Protein AF-A0A183BPF5-F1 (afdb_mon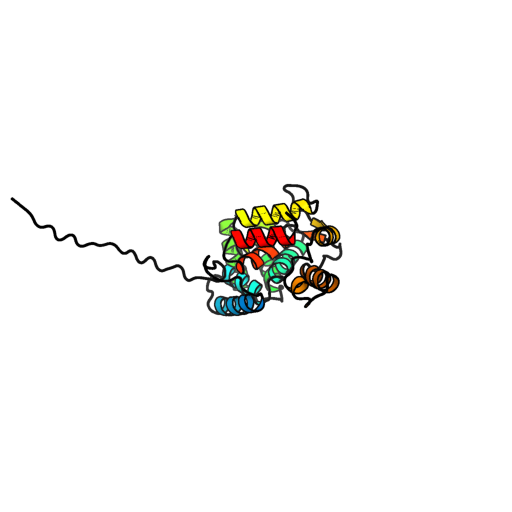omer_lite)

Foldseek 3Di:
DDDDDPPPPPDDPPPPPDPAQLLAHALPDDQDDLQRQLVSLVVVLVVDDQLLSNLQSLQSNLTLLSLLVLLCLLVVVVDQFDDQVRQLVSVCPSPSGHDDSVSSNSLCVVQCVVQNPRRTSLSSSCSSARDDDPLLLVLLVVLVVQLVFDPDDFTKHALVSVLVQFQPCPDPCVVVVVDDPVRVSVVVCVVQVADPVRIHTSSSSSRSVSSSVSSNSDPVVSNVVSCNGRVD

Structure (mmCIF, N/CA/C/O backbone):
data_AF-A0A183BPF5-F1
#
_entry.id   AF-A0A183BPF5-F1
#
loop_
_atom_site.group_PDB
_atom_site.id
_atom_site.type_symbol
_atom_site.label_atom_id
_atom_site.label_alt_id
_atom_site.label_comp_id
_atom_site.label_asym_id
_atom_site.label_entity_id
_atom_site.label_seq_id
_atom_site.pdbx_PDB_ins_code
_atom_site.Cartn_x
_atom_site.Cartn_y
_atom_site.Cartn_z
_atom_site.occupancy
_atom_site.B_iso_or_equiv
_atom_site.auth_seq_id
_atom_site.auth_comp_id
_atom_site.auth_asym_id
_atom_site.auth_atom_id
_atom_site.pdbx_PDB_model_num
ATOM 1 N N . MET A 1 1 ? -63.099 -28.014 -12.098 1.00 26.95 1 MET A N 1
ATOM 2 C CA . MET A 1 1 ? -62.170 -28.602 -13.091 1.00 26.95 1 MET A CA 1
ATOM 3 C C . MET A 1 1 ? -61.862 -27.536 -14.141 1.00 26.95 1 MET A C 1
ATOM 5 O O . MET A 1 1 ? -62.731 -26.701 -14.353 1.00 26.95 1 MET A O 1
ATOM 9 N N . PRO A 1 2 ? -60.616 -27.469 -14.636 1.00 42.12 2 PRO A N 1
ATOM 10 C CA . PRO A 1 2 ? -59.653 -26.362 -14.451 1.00 42.12 2 PRO A CA 1
ATOM 11 C C . PRO A 1 2 ? -59.567 -25.471 -15.722 1.00 42.12 2 PRO A C 1
ATOM 13 O O . PRO A 1 2 ? -60.342 -25.691 -16.639 1.00 42.12 2 PRO A O 1
ATOM 16 N N . SER A 1 3 ? -58.740 -24.439 -15.929 1.00 31.94 3 SER A N 1
ATOM 17 C CA . SER A 1 3 ? -57.420 -24.033 -15.418 1.00 31.94 3 SER A CA 1
ATOM 18 C C . SER A 1 3 ? -57.077 -22.680 -16.068 1.00 31.94 3 SER A C 1
ATOM 20 O O . SER A 1 3 ? -57.413 -22.474 -17.231 1.00 31.94 3 SER A O 1
ATOM 22 N N . GLY A 1 4 ? -56.339 -21.804 -15.383 1.00 31.81 4 GLY A N 1
ATOM 23 C CA . GLY A 1 4 ? -55.783 -20.596 -16.002 1.00 31.81 4 GLY A CA 1
ATOM 24 C C . GLY A 1 4 ? -55.019 -19.727 -15.009 1.00 31.81 4 GLY A C 1
ATOM 25 O O . GLY A 1 4 ? -55.455 -18.627 -14.694 1.00 31.81 4 GLY A O 1
ATOM 26 N N . ASN A 1 5 ? -53.911 -20.249 -14.475 1.00 33.41 5 ASN A N 1
ATOM 27 C CA . ASN A 1 5 ? -53.006 -19.524 -13.582 1.00 33.41 5 ASN A CA 1
ATOM 28 C C . ASN A 1 5 ? -52.398 -18.304 -14.291 1.00 33.41 5 ASN A C 1
ATOM 30 O O . ASN A 1 5 ? -51.574 -18.462 -15.192 1.00 33.41 5 ASN A O 1
ATOM 34 N N . ALA A 1 6 ? -52.723 -17.097 -13.826 1.00 35.41 6 ALA A N 1
ATOM 35 C CA . ALA A 1 6 ? -51.880 -15.929 -14.044 1.00 35.41 6 ALA A CA 1
ATOM 36 C C . ALA A 1 6 ? -50.733 -15.982 -13.026 1.00 35.41 6 ALA A C 1
ATOM 38 O O . ALA A 1 6 ? -50.887 -15.617 -11.861 1.00 35.41 6 ALA A O 1
ATOM 39 N N . ILE A 1 7 ? -49.586 -16.502 -13.459 1.00 36.38 7 ILE A N 1
ATOM 40 C CA . ILE A 1 7 ? -48.338 -16.415 -12.7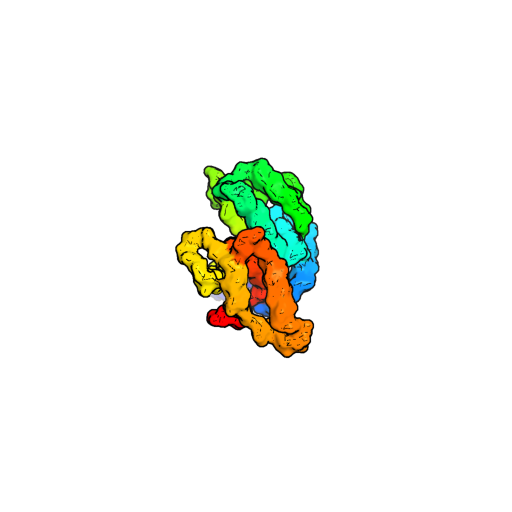04 1.00 36.38 7 ILE A CA 1
ATOM 41 C C . ILE A 1 7 ? -47.888 -14.953 -12.763 1.00 36.38 7 ILE A C 1
ATOM 43 O O . ILE A 1 7 ? -47.403 -14.478 -13.788 1.00 36.38 7 ILE A O 1
ATOM 47 N N . VAL A 1 8 ? -48.059 -14.236 -11.654 1.00 35.16 8 VAL A N 1
ATOM 48 C CA . VAL A 1 8 ? -47.319 -13.004 -11.371 1.00 35.16 8 VAL A CA 1
ATOM 49 C C . VAL A 1 8 ? -45.847 -13.385 -11.284 1.00 35.16 8 VAL A C 1
ATOM 51 O O . VAL A 1 8 ? -45.404 -13.988 -10.307 1.00 35.16 8 VAL A O 1
ATOM 54 N N . ASN A 1 9 ? -45.093 -13.080 -12.338 1.00 31.97 9 ASN A N 1
ATOM 55 C CA . ASN A 1 9 ? -43.650 -13.247 -12.342 1.00 31.97 9 ASN A CA 1
ATOM 56 C C . ASN A 1 9 ? -43.032 -12.147 -11.466 1.00 31.97 9 ASN A C 1
ATOM 58 O O . ASN A 1 9 ? -42.675 -11.069 -11.933 1.00 31.97 9 ASN A O 1
ATOM 62 N N . SER A 1 10 ? -42.972 -12.413 -10.163 1.00 45.06 10 SER A N 1
ATOM 63 C CA . SER A 1 10 ? -42.087 -11.722 -9.234 1.00 45.06 10 SER A CA 1
ATOM 64 C C . SER A 1 10 ? -40.682 -12.260 -9.465 1.00 45.06 10 SER A C 1
ATOM 66 O O . SER A 1 10 ? -40.329 -13.315 -8.943 1.00 45.06 10 SER A O 1
ATOM 68 N N . SER A 1 11 ? -39.901 -11.597 -10.317 1.00 38.25 11 SER A N 1
ATOM 69 C CA . SER A 1 11 ? -38.464 -11.854 -10.465 1.00 38.25 11 SER A CA 1
A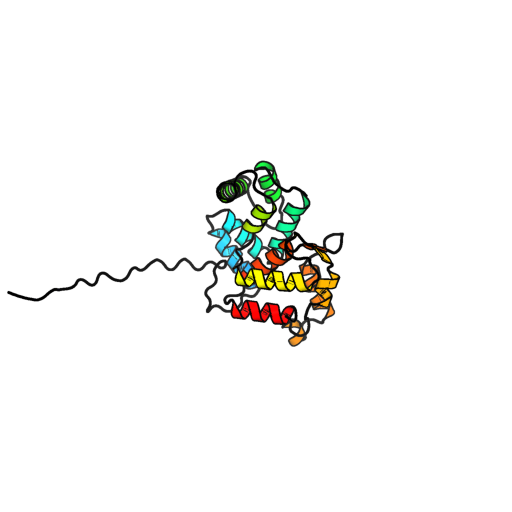TOM 70 C C . SER A 1 11 ? -37.792 -10.714 -11.216 1.00 38.25 11 SER A C 1
ATOM 72 O O . SER A 1 11 ? -37.608 -10.756 -12.427 1.00 38.25 11 SER A O 1
ATOM 74 N N . ALA A 1 12 ? -37.391 -9.699 -10.464 1.00 34.00 12 ALA A N 1
ATOM 75 C CA . ALA A 1 12 ? -36.140 -8.998 -10.706 1.00 34.00 12 ALA A CA 1
ATOM 76 C C . ALA A 1 12 ? -35.752 -8.335 -9.388 1.00 34.00 12 ALA A C 1
ATOM 78 O O . ALA A 1 12 ? -36.097 -7.186 -9.115 1.00 34.00 12 ALA A O 1
ATOM 79 N N . CYS A 1 13 ? -35.055 -9.095 -8.544 1.00 34.31 13 CYS A N 1
ATOM 80 C CA . CYS A 1 13 ? -34.184 -8.525 -7.534 1.00 34.31 13 CYS A CA 1
ATOM 81 C C . CYS A 1 13 ? -33.169 -7.630 -8.258 1.00 34.31 13 CYS A C 1
ATOM 83 O O . CYS A 1 13 ? -32.090 -8.081 -8.633 1.00 34.31 13 CYS A O 1
ATOM 85 N N . PHE A 1 14 ? -33.514 -6.361 -8.467 1.00 31.17 14 PHE A N 1
ATOM 86 C CA . PHE A 1 14 ? -32.519 -5.312 -8.605 1.00 31.17 14 PHE A CA 1
ATOM 87 C C . PHE A 1 14 ? -31.847 -5.200 -7.240 1.00 31.17 14 PHE A C 1
ATOM 89 O O . PHE A 1 14 ? -32.241 -4.402 -6.393 1.00 31.17 14 PHE A O 1
ATOM 96 N N . GLN A 1 15 ? -30.858 -6.060 -6.994 1.00 33.72 15 GLN A N 1
ATOM 97 C CA . GLN A 1 15 ? -29.846 -5.707 -6.017 1.00 33.72 15 GLN A CA 1
ATOM 98 C C . GLN A 1 15 ? -29.184 -4.432 -6.548 1.00 33.72 15 GLN A C 1
ATOM 100 O O . GLN A 1 15 ? -28.806 -4.405 -7.726 1.00 33.72 15 GLN A O 1
ATOM 105 N N . PRO A 1 16 ? -29.100 -3.355 -5.750 1.00 34.25 16 PRO A N 1
ATOM 106 C CA . PRO A 1 16 ? -28.390 -2.166 -6.176 1.00 34.25 16 PRO A CA 1
ATOM 107 C C . PRO A 1 16 ? -26.970 -2.598 -6.530 1.00 34.25 16 PRO A C 1
ATOM 109 O O . PRO A 1 16 ? -26.288 -3.230 -5.724 1.00 34.25 16 PRO A O 1
ATOM 112 N N . VAL A 1 17 ? -26.562 -2.314 -7.769 1.00 39.69 17 VAL A N 1
ATOM 113 C CA . VAL A 1 17 ? -25.172 -2.456 -8.202 1.00 39.69 17 VAL A CA 1
ATOM 114 C C . VAL A 1 17 ? -24.347 -1.744 -7.140 1.00 39.69 17 VAL A C 1
ATOM 116 O O . VAL A 1 17 ? -24.541 -0.542 -6.945 1.00 39.69 17 VAL A O 1
ATOM 119 N N . ALA A 1 18 ? -23.511 -2.486 -6.407 1.00 44.03 18 ALA A N 1
ATOM 120 C CA . ALA A 1 18 ? -22.596 -1.894 -5.443 1.00 44.03 18 ALA A CA 1
ATOM 121 C C . ALA A 1 18 ? -21.917 -0.714 -6.142 1.00 44.03 18 ALA A C 1
ATOM 123 O O . ALA A 1 18 ? -21.384 -0.889 -7.243 1.00 44.03 18 ALA A O 1
ATOM 124 N N . GLN A 1 19 ? -22.043 0.490 -5.577 1.00 46.97 19 GLN A N 1
ATOM 125 C CA . GLN A 1 19 ? -21.431 1.677 -6.162 1.00 46.97 19 GLN A CA 1
ATOM 126 C C . GLN A 1 19 ? -19.966 1.347 -6.449 1.00 46.97 19 GLN A C 1
ATOM 128 O O . GLN A 1 19 ? -19.225 0.931 -5.560 1.00 46.97 19 GLN A O 1
ATOM 133 N N . LEU A 1 20 ? -19.585 1.443 -7.722 1.00 56.69 20 LEU A N 1
ATOM 134 C CA . LEU A 1 20 ? -18.229 1.158 -8.170 1.00 56.69 20 LEU A CA 1
ATOM 135 C C . LEU A 1 20 ? -17.293 2.179 -7.512 1.00 56.69 20 LEU A C 1
ATOM 137 O O . LEU A 1 20 ? -17.221 3.317 -7.966 1.00 56.69 20 LEU A O 1
ATOM 141 N N . SER A 1 21 ? -16.607 1.776 -6.443 1.00 74.69 21 SER A N 1
ATOM 142 C CA . SER A 1 21 ? -15.496 2.535 -5.861 1.00 74.69 21 SER A CA 1
ATOM 143 C C . SER A 1 21 ? -14.224 2.274 -6.661 1.00 74.69 21 SER A C 1
ATOM 145 O O . SER A 1 21 ? -14.030 1.170 -7.181 1.00 74.69 21 SER A O 1
ATOM 147 N N . ILE A 1 22 ? -13.301 3.239 -6.711 1.00 78.25 22 ILE A N 1
ATOM 148 C CA . ILE A 1 22 ? -11.964 2.976 -7.251 1.00 78.25 22 ILE A CA 1
ATOM 149 C C . ILE A 1 22 ? -11.249 1.841 -6.519 1.00 78.25 22 ILE A C 1
ATOM 151 O O . ILE A 1 22 ? -10.442 1.170 -7.144 1.00 78.25 22 ILE A O 1
ATOM 155 N N . LEU A 1 23 ? -11.558 1.574 -5.246 1.00 72.69 23 LEU A N 1
ATOM 156 C CA . LEU A 1 23 ? -10.981 0.446 -4.508 1.00 72.69 23 LEU A CA 1
ATOM 157 C C . LEU A 1 23 ? -11.433 -0.914 -5.073 1.00 72.69 23 LEU A C 1
ATOM 159 O O . LEU A 1 23 ? -10.760 -1.915 -4.841 1.00 72.69 23 LEU A O 1
ATOM 163 N N . ASN A 1 24 ? -12.515 -0.938 -5.862 1.00 72.12 24 ASN A N 1
ATOM 164 C CA . ASN A 1 24 ? -13.093 -2.111 -6.520 1.00 72.12 24 ASN A CA 1
ATOM 165 C C . ASN A 1 24 ? -13.435 -1.802 -7.993 1.00 72.12 24 ASN A C 1
ATOM 167 O O . ASN A 1 24 ? -14.603 -1.774 -8.391 1.00 72.12 24 ASN A O 1
ATOM 171 N N . ILE A 1 25 ? -12.409 -1.557 -8.819 1.00 67.06 25 ILE A N 1
ATOM 172 C CA . ILE A 1 25 ? -12.596 -1.210 -10.238 1.00 67.06 25 ILE A CA 1
ATOM 173 C C . ILE A 1 25 ? -13.271 -2.346 -11.026 1.00 67.06 25 ILE A C 1
ATOM 175 O O . ILE A 1 25 ? -12.931 -3.521 -10.889 1.00 67.06 25 ILE A O 1
ATOM 179 N N . CYS A 1 26 ? -14.189 -1.968 -11.923 1.00 58.16 26 CYS A N 1
ATOM 180 C CA . CYS A 1 26 ? -14.807 -2.870 -12.893 1.00 58.16 26 CYS A CA 1
ATOM 181 C C . CYS A 1 26 ? -13.758 -3.535 -13.820 1.00 58.16 26 CYS A C 1
ATOM 183 O O . CYS A 1 26 ? -12.925 -2.823 -14.390 1.00 58.16 26 CYS A O 1
ATOM 185 N N . PRO A 1 27 ? -13.833 -4.856 -14.081 1.00 66.75 27 PRO A N 1
ATOM 186 C CA . PRO A 1 27 ? -12.887 -5.561 -14.953 1.00 66.75 27 PRO A CA 1
ATOM 187 C C . PRO A 1 27 ? -12.773 -5.011 -16.384 1.00 66.75 27 PRO A C 1
ATOM 189 O O . PRO A 1 27 ? -11.755 -5.221 -17.033 1.00 66.75 27 PRO A O 1
ATOM 192 N N . SER A 1 28 ? -13.794 -4.312 -16.890 1.00 66.25 28 SER A N 1
ATOM 193 C CA . SER A 1 28 ? -13.797 -3.736 -18.242 1.00 66.25 28 SER A CA 1
ATOM 194 C C . SER A 1 28 ? -13.209 -2.322 -18.328 1.00 66.25 28 SER A C 1
ATOM 196 O O . SER A 1 28 ? -13.178 -1.744 -19.414 1.00 66.25 28 SER A O 1
ATOM 198 N N . ALA A 1 29 ? -12.800 -1.719 -17.209 1.00 70.38 29 ALA A N 1
ATOM 199 C CA . ALA A 1 29 ? -12.197 -0.390 -17.219 1.00 70.38 29 ALA A CA 1
ATOM 200 C C . ALA A 1 29 ? -10.790 -0.422 -17.854 1.00 70.38 29 ALA A C 1
ATOM 202 O O . ALA A 1 29 ? -10.146 -1.470 -17.869 1.00 70.38 29 ALA A O 1
ATOM 203 N N . PRO A 1 30 ? -10.275 0.708 -18.369 1.00 77.38 30 PRO A N 1
ATOM 204 C CA . PRO A 1 30 ? -8.859 0.830 -18.701 1.00 77.38 30 PRO A CA 1
ATOM 205 C C . PRO A 1 30 ? -7.999 0.938 -17.431 1.00 77.38 30 PRO A C 1
ATOM 207 O O . PRO A 1 30 ? -8.482 1.349 -16.372 1.00 77.38 30 PRO A O 1
ATOM 210 N N . VAL A 1 31 ? -6.705 0.621 -17.552 1.00 82.69 31 VAL A N 1
ATOM 211 C CA . VAL A 1 31 ? -5.713 0.915 -16.503 1.00 82.69 31 VAL A CA 1
ATOM 212 C C . VAL A 1 31 ? -5.689 2.424 -16.251 1.00 82.69 31 VAL A C 1
ATOM 214 O O . VAL A 1 31 ? -5.618 3.216 -17.193 1.00 82.69 31 VAL A O 1
ATOM 217 N N . LEU A 1 32 ? -5.761 2.832 -14.985 1.00 85.38 32 LEU A N 1
ATOM 218 C CA . LEU A 1 32 ? -5.725 4.246 -14.618 1.00 85.38 32 LEU A CA 1
ATOM 219 C C . LEU A 1 32 ? -4.280 4.754 -14.573 1.00 85.38 32 LEU A C 1
ATOM 221 O O . LEU A 1 32 ? -3.406 4.109 -13.996 1.00 85.38 32 LEU A O 1
ATOM 225 N N . SER A 1 33 ? -4.038 5.946 -15.125 1.00 87.00 33 SER A N 1
ATOM 226 C CA . SER A 1 33 ? -2.803 6.679 -14.833 1.00 87.00 33 SER A CA 1
ATOM 227 C C . SER A 1 33 ? -2.769 7.099 -13.359 1.00 87.00 33 SER A C 1
ATOM 229 O O . SER A 1 33 ? -3.822 7.252 -12.735 1.00 87.00 33 SER A O 1
ATOM 231 N N . ASP A 1 34 ? -1.572 7.329 -12.808 1.00 86.00 34 ASP A N 1
ATOM 232 C CA . ASP A 1 34 ? -1.416 7.822 -11.429 1.00 86.00 34 ASP A CA 1
ATOM 233 C C . ASP A 1 34 ? -2.203 9.123 -11.201 1.00 86.00 34 ASP A C 1
ATOM 235 O O . ASP A 1 34 ? -2.969 9.236 -10.249 1.00 86.00 34 ASP A O 1
ATOM 239 N N . GLU A 1 35 ? -2.111 10.073 -12.135 1.00 88.81 35 GLU A N 1
ATOM 240 C CA . GLU A 1 35 ? -2.846 11.340 -12.069 1.00 88.81 35 GLU A CA 1
ATOM 241 C C . GLU A 1 35 ? -4.367 11.129 -12.007 1.00 88.81 35 GLU A C 1
ATOM 243 O O . GLU A 1 35 ? -5.063 11.762 -11.206 1.00 88.81 35 GLU A O 1
ATOM 248 N N . LEU A 1 36 ? -4.901 10.224 -12.834 1.00 90.62 36 LEU A N 1
ATOM 249 C CA . LEU A 1 36 ? -6.333 9.946 -12.861 1.00 90.62 36 LEU A CA 1
ATOM 250 C C . LEU A 1 36 ? -6.787 9.198 -11.604 1.00 90.62 36 LEU A C 1
ATOM 252 O O . LEU A 1 36 ? -7.854 9.512 -11.072 1.00 90.62 36 LEU A O 1
ATOM 256 N N . LEU A 1 37 ? -5.988 8.244 -11.118 1.00 91.75 37 LEU A N 1
ATOM 257 C CA . LEU A 1 37 ? -6.240 7.539 -9.864 1.00 91.75 37 LEU A CA 1
ATOM 258 C C . LEU A 1 37 ? -6.320 8.532 -8.703 1.00 91.75 37 LEU A C 1
ATOM 260 O O . LEU A 1 37 ? -7.313 8.536 -7.981 1.00 91.75 37 LEU A O 1
ATOM 264 N N . ARG A 1 38 ? -5.329 9.419 -8.577 1.00 94.38 38 ARG A N 1
ATOM 265 C CA . ARG A 1 38 ? -5.264 10.431 -7.516 1.00 94.38 38 ARG A CA 1
ATOM 266 C C . ARG A 1 38 ? -6.481 11.349 -7.525 1.00 94.38 38 ARG A C 1
ATOM 268 O O . ARG A 1 38 ? -7.104 11.564 -6.488 1.00 94.38 38 ARG A O 1
ATOM 275 N N . ARG A 1 39 ? -6.873 11.844 -8.706 1.00 94.62 39 ARG A N 1
ATOM 276 C CA . ARG A 1 39 ? -8.067 12.694 -8.865 1.00 94.62 39 ARG A CA 1
ATOM 277 C C . ARG A 1 39 ? -9.357 11.980 -8.474 1.00 94.62 39 ARG A C 1
ATOM 279 O O . ARG A 1 39 ? -10.211 12.588 -7.836 1.00 94.62 39 ARG A O 1
ATOM 286 N N . LYS A 1 40 ? -9.528 10.717 -8.875 1.00 94.19 40 LYS A N 1
ATOM 287 C CA . LYS A 1 40 ? -10.715 9.933 -8.503 1.00 94.19 40 LYS A CA 1
ATOM 288 C C . LYS A 1 40 ? -10.736 9.630 -7.005 1.00 94.19 40 LYS A C 1
ATOM 290 O O . LYS A 1 40 ? -11.776 9.804 -6.383 1.00 94.19 40 LYS A O 1
ATOM 295 N N . ALA A 1 41 ? -9.588 9.272 -6.433 1.00 95.50 41 ALA A N 1
ATOM 296 C CA . ALA A 1 41 ? -9.447 8.987 -5.011 1.00 95.50 41 ALA A CA 1
ATOM 297 C C . ALA A 1 41 ? -9.802 10.196 -4.145 1.00 95.50 41 ALA A C 1
ATOM 299 O O . ALA A 1 41 ? -10.545 10.049 -3.183 1.00 95.50 41 ALA A O 1
ATOM 300 N N . ALA A 1 42 ? -9.351 11.396 -4.529 1.00 95.25 42 ALA A N 1
ATOM 301 C CA . ALA A 1 42 ? -9.709 12.634 -3.840 1.00 95.25 42 ALA A CA 1
ATOM 302 C C . ALA A 1 42 ? -11.230 12.870 -3.837 1.00 95.25 42 ALA A C 1
ATOM 304 O O . ALA A 1 42 ? -11.811 13.127 -2.788 1.00 95.25 42 ALA A O 1
ATOM 305 N N . LYS A 1 43 ? -11.888 12.699 -4.992 1.00 95.19 43 LYS A N 1
ATOM 306 C CA . LYS A 1 43 ? -13.346 12.867 -5.116 1.00 95.19 43 LYS A CA 1
ATOM 307 C C . LYS A 1 43 ? -14.148 11.837 -4.320 1.00 95.19 43 LYS A C 1
ATOM 309 O O . LYS A 1 43 ? -15.216 12.165 -3.814 1.00 95.19 43 LYS A O 1
ATOM 314 N N . GLU A 1 44 ? -13.682 10.591 -4.252 1.00 94.81 44 GLU A N 1
ATOM 315 C CA . GLU A 1 44 ? -14.327 9.562 -3.426 1.00 94.81 44 GLU A CA 1
ATOM 316 C C . GLU A 1 44 ? -14.077 9.808 -1.934 1.00 94.81 44 GLU A C 1
ATOM 318 O O . GLU A 1 44 ? -14.994 9.639 -1.137 1.00 94.81 44 GLU A O 1
ATOM 323 N N . ALA A 1 45 ? -12.888 10.289 -1.553 1.00 94.06 45 ALA A N 1
ATOM 324 C CA . ALA A 1 45 ? -12.557 10.607 -0.164 1.00 94.06 45 ALA A CA 1
ATOM 325 C C . ALA A 1 45 ? -13.452 11.710 0.427 1.00 94.06 45 ALA A C 1
ATOM 327 O O . ALA A 1 45 ? -13.740 11.672 1.618 1.00 94.06 45 ALA A O 1
ATOM 328 N N . GLU A 1 46 ? -13.910 12.669 -0.385 1.00 92.38 46 GLU A N 1
ATOM 329 C CA . GLU A 1 46 ? -14.837 13.736 0.038 1.00 92.38 46 GLU A CA 1
ATOM 330 C C . GLU A 1 46 ? -16.221 13.214 0.449 1.00 92.38 46 GLU A C 1
ATOM 332 O O . GLU A 1 46 ? -16.914 13.855 1.234 1.00 92.38 46 GLU A O 1
ATOM 337 N N . LYS A 1 47 ? -16.638 12.071 -0.104 1.00 93.12 47 LYS A N 1
ATOM 338 C CA . LYS A 1 47 ? -17.963 11.468 0.118 1.00 93.12 47 LYS A CA 1
ATOM 339 C C . LYS A 1 47 ? -17.901 10.211 0.975 1.00 93.12 47 LYS A C 1
ATOM 341 O O . LYS A 1 47 ? -18.908 9.533 1.145 1.00 93.12 47 LYS A O 1
ATOM 346 N N . CYS A 1 48 ? -16.708 9.864 1.427 1.00 92.88 48 CYS A N 1
ATOM 347 C CA . CYS A 1 48 ? -16.467 8.655 2.172 1.00 92.88 48 CYS A CA 1
ATOM 348 C C . CYS A 1 48 ? -16.963 8.822 3.614 1.00 92.88 48 CYS A C 1
ATOM 350 O O . CYS A 1 48 ? -16.676 9.823 4.269 1.00 92.88 48 CYS A O 1
ATOM 352 N N . GLU A 1 49 ? -17.708 7.828 4.093 1.00 93.12 49 GLU A N 1
ATOM 353 C CA . GLU A 1 49 ? -18.234 7.792 5.461 1.00 93.12 49 GLU A CA 1
ATOM 354 C C . GLU A 1 49 ? -17.418 6.862 6.364 1.00 93.12 49 GLU A C 1
ATOM 356 O O . GLU A 1 49 ? -17.313 7.110 7.562 1.00 93.12 49 GLU A O 1
ATOM 361 N N . ASP A 1 50 ? -16.833 5.795 5.808 1.00 94.94 50 ASP A N 1
ATOM 362 C CA . ASP A 1 50 ? -16.037 4.830 6.562 1.00 94.94 50 ASP A CA 1
ATOM 363 C C . ASP A 1 50 ? -14.611 5.363 6.813 1.00 94.94 50 ASP A C 1
ATOM 365 O O . ASP A 1 50 ? -13.828 5.460 5.867 1.00 94.94 50 ASP A O 1
ATOM 369 N N . PRO A 1 51 ? -14.210 5.645 8.071 1.00 95.19 51 PRO A N 1
ATOM 370 C CA . PRO A 1 51 ? -12.891 6.200 8.394 1.00 95.19 51 PRO A CA 1
ATOM 371 C C . PRO A 1 51 ? -11.702 5.454 7.774 1.00 95.19 51 PRO A C 1
ATOM 373 O O . PRO A 1 51 ? -10.727 6.067 7.338 1.00 95.19 51 PRO A O 1
ATOM 376 N N . LEU A 1 52 ? -11.775 4.121 7.716 1.00 95.00 52 LEU A N 1
ATOM 377 C CA . LEU A 1 52 ? -10.691 3.293 7.204 1.00 95.00 52 LEU A CA 1
ATOM 378 C C . LEU A 1 52 ? -10.595 3.408 5.677 1.00 95.00 52 LEU A C 1
ATOM 380 O O . LEU A 1 52 ? -9.500 3.567 5.132 1.00 95.00 52 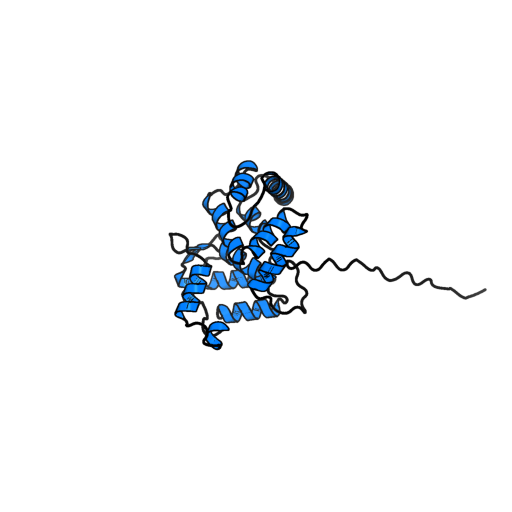LEU A O 1
ATOM 384 N N . GLU A 1 53 ? -11.726 3.374 4.973 1.00 95.12 53 GLU A N 1
ATOM 385 C CA . GLU A 1 53 ? -11.776 3.643 3.534 1.00 95.12 53 GLU A CA 1
ATOM 386 C C . GLU A 1 53 ? -11.337 5.069 3.205 1.00 95.12 53 GLU A C 1
ATOM 388 O O . GLU A 1 53 ? -10.599 5.269 2.238 1.00 95.12 53 GLU A O 1
ATOM 393 N N . CYS A 1 54 ? -11.688 6.050 4.035 1.00 95.00 54 CYS A N 1
ATOM 394 C CA . CYS A 1 54 ? -11.330 7.443 3.799 1.00 95.00 54 CYS A CA 1
ATOM 395 C C . CYS A 1 54 ? -9.816 7.632 3.880 1.00 95.00 54 CYS A C 1
ATOM 397 O O . CYS A 1 54 ? -9.228 8.263 3.001 1.00 95.00 54 CYS A O 1
ATOM 399 N N . VAL A 1 55 ? -9.158 7.019 4.869 1.00 95.31 55 VAL A N 1
ATOM 400 C CA . VAL A 1 55 ? -7.691 7.001 4.967 1.00 95.31 55 VAL A CA 1
ATOM 401 C C . VAL A 1 55 ? -7.057 6.320 3.753 1.00 95.31 55 VAL A C 1
ATOM 403 O O . VAL A 1 55 ? -6.123 6.872 3.167 1.00 95.31 55 VAL A O 1
ATOM 406 N N . ARG A 1 56 ? -7.585 5.172 3.304 1.00 95.81 56 ARG A N 1
ATOM 407 C CA . ARG A 1 56 ? -7.095 4.487 2.089 1.00 95.81 56 ARG A CA 1
ATOM 408 C C . ARG A 1 56 ? -7.205 5.385 0.852 1.00 95.81 56 ARG A C 1
ATOM 410 O O . ARG A 1 56 ? -6.245 5.497 0.089 1.00 95.81 56 ARG A O 1
ATOM 417 N N . LEU A 1 57 ? -8.342 6.054 0.665 1.00 96.25 57 LEU A N 1
ATOM 418 C CA . LEU A 1 57 ? -8.586 6.964 -0.457 1.00 96.25 57 LEU A CA 1
ATOM 419 C C . LEU A 1 57 ? -7.693 8.208 -0.389 1.00 96.25 57 LEU A C 1
ATOM 421 O O . LEU A 1 57 ? -7.093 8.577 -1.398 1.00 96.25 57 LEU A O 1
ATOM 425 N N . ARG A 1 58 ? -7.524 8.824 0.788 1.00 96.19 58 ARG A N 1
ATOM 426 C CA . ARG A 1 58 ? -6.605 9.961 0.965 1.00 96.19 58 ARG A CA 1
ATOM 427 C C . ARG A 1 58 ? -5.157 9.556 0.679 1.00 96.19 58 ARG A C 1
ATOM 429 O O . ARG A 1 58 ? -4.451 10.299 -0.001 1.00 96.19 58 ARG A O 1
ATOM 436 N N . CYS A 1 59 ? -4.727 8.362 1.097 1.00 95.44 59 CYS A N 1
ATOM 437 C CA . CYS A 1 59 ? -3.409 7.823 0.748 1.00 95.44 59 CYS A CA 1
ATOM 438 C C . CYS A 1 59 ? -3.232 7.702 -0.773 1.00 95.44 59 CYS A C 1
ATOM 440 O O . CYS A 1 59 ? -2.218 8.142 -1.315 1.00 95.44 59 CYS A O 1
ATOM 442 N N . LEU A 1 60 ? -4.228 7.155 -1.478 1.00 95.06 60 LEU A N 1
ATOM 443 C CA . LEU A 1 60 ? -4.209 7.060 -2.941 1.00 95.06 60 LEU A CA 1
ATOM 444 C C . LEU A 1 60 ? -4.214 8.438 -3.616 1.00 95.06 60 LEU A C 1
ATOM 446 O O . LEU A 1 60 ? -3.521 8.612 -4.612 1.00 95.06 60 LEU A O 1
ATOM 450 N N . ALA A 1 61 ? -4.943 9.416 -3.073 1.00 95.38 61 ALA A N 1
ATOM 451 C CA . ALA A 1 61 ? -4.980 10.792 -3.573 1.00 95.38 61 ALA A CA 1
ATOM 452 C C . ALA A 1 61 ? -3.621 11.504 -3.435 1.00 95.38 61 ALA A C 1
ATOM 454 O O . ALA A 1 61 ? -3.177 12.205 -4.353 1.00 95.38 61 ALA A O 1
ATOM 455 N N . ALA A 1 62 ? -2.927 11.278 -2.317 1.00 94.06 62 ALA A N 1
ATOM 456 C CA . ALA A 1 62 ? -1.571 11.768 -2.089 1.00 94.06 62 ALA A CA 1
ATOM 457 C C . ALA A 1 62 ? -0.544 11.092 -3.023 1.00 94.06 62 ALA A C 1
ATOM 459 O O . ALA A 1 62 ? 0.408 11.741 -3.457 1.00 94.06 62 ALA A O 1
ATOM 460 N N . GLY A 1 63 ? -0.782 9.832 -3.410 1.00 91.25 63 GLY A N 1
ATOM 461 C CA . GLY A 1 63 ? -0.036 9.095 -4.439 1.00 91.25 63 GLY A CA 1
ATOM 462 C C . GLY A 1 63 ? 0.239 7.640 -4.050 1.00 91.25 63 GLY A C 1
ATOM 463 O O . GLY A 1 63 ? 0.232 7.297 -2.869 1.00 91.25 63 GLY A O 1
ATOM 464 N N . MET A 1 64 ? 0.542 6.767 -5.022 1.00 87.19 64 MET A N 1
ATOM 465 C CA . MET A 1 64 ? 0.736 5.322 -4.763 1.00 87.19 64 MET A CA 1
ATOM 466 C C . MET A 1 64 ? 1.853 5.013 -3.751 1.00 87.19 64 MET A C 1
ATOM 468 O O . MET A 1 64 ? 1.793 4.017 -3.032 1.00 87.19 64 MET A O 1
ATOM 472 N N . ALA A 1 65 ? 2.862 5.881 -3.662 1.00 88.00 65 ALA A N 1
ATOM 473 C CA . ALA A 1 65 ? 3.955 5.756 -2.703 1.00 88.00 65 ALA A CA 1
ATOM 474 C C . ALA A 1 65 ? 3.543 6.084 -1.255 1.00 88.00 65 ALA A C 1
ATOM 476 O O . ALA A 1 65 ? 4.294 5.792 -0.332 1.00 88.00 65 ALA A O 1
ATOM 477 N N . THR A 1 66 ? 2.380 6.692 -1.021 1.00 91.81 66 THR A N 1
ATOM 478 C CA . THR A 1 66 ? 1.953 7.116 0.321 1.00 91.81 66 THR A CA 1
ATOM 479 C C . THR A 1 66 ? 1.705 5.924 1.240 1.00 91.81 66 THR A C 1
ATOM 481 O O . THR A 1 66 ? 2.109 5.956 2.399 1.00 91.81 66 THR A O 1
ATOM 484 N N . GLY A 1 67 ? 1.133 4.831 0.717 1.00 90.69 67 GLY A N 1
ATOM 485 C CA . GLY A 1 67 ? 0.860 3.623 1.503 1.00 90.69 67 GLY A CA 1
ATOM 486 C C . GLY A 1 67 ? 2.121 3.027 2.137 1.00 90.69 67 GLY A C 1
ATOM 487 O O . GLY A 1 67 ? 2.146 2.760 3.335 1.00 90.69 67 GLY A O 1
ATOM 488 N N . LYS A 1 68 ? 3.222 2.921 1.379 1.00 89.06 68 LYS A N 1
ATOM 489 C CA . LYS A 1 68 ? 4.504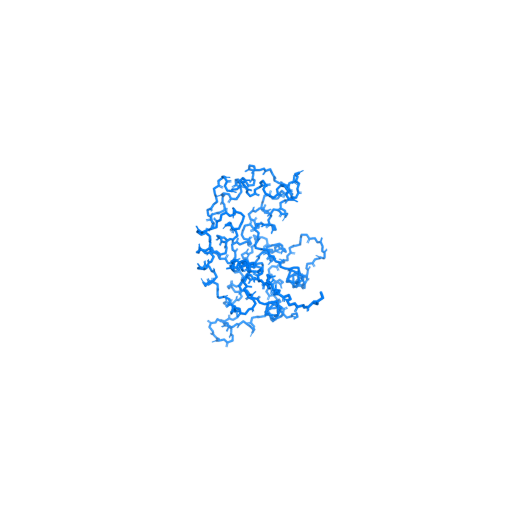 2.459 1.942 1.00 89.06 68 LYS A CA 1
ATOM 490 C C . LYS A 1 68 ? 5.091 3.428 2.981 1.00 89.06 68 LYS A C 1
ATOM 492 O O . LYS A 1 68 ? 5.737 2.980 3.918 1.00 89.06 68 LYS A O 1
ATOM 497 N N . LYS A 1 69 ? 4.863 4.744 2.854 1.00 91.12 69 LYS A N 1
ATOM 498 C CA . LYS A 1 69 ? 5.330 5.733 3.843 1.00 91.12 69 LYS A CA 1
ATOM 499 C C . LYS A 1 69 ? 4.574 5.568 5.158 1.00 91.12 69 LYS A C 1
ATOM 501 O O . LYS A 1 69 ? 5.181 5.667 6.218 1.00 91.12 69 LYS A O 1
ATOM 506 N N . LEU A 1 70 ? 3.280 5.254 5.079 1.00 92.81 70 LEU A N 1
ATOM 507 C CA . LEU A 1 70 ? 2.466 4.929 6.245 1.00 92.81 70 LEU A CA 1
ATOM 508 C C . LEU A 1 70 ? 2.959 3.644 6.921 1.00 92.81 70 LEU A C 1
ATOM 510 O O . LEU A 1 70 ? 3.168 3.632 8.129 1.00 92.81 70 LEU A O 1
ATOM 514 N N . VAL A 1 71 ? 3.228 2.590 6.142 1.00 91.88 71 VAL A N 1
ATOM 515 C CA . VAL A 1 71 ? 3.846 1.348 6.646 1.00 91.88 71 VAL A CA 1
ATOM 516 C C . VAL A 1 71 ? 5.139 1.660 7.395 1.00 91.88 71 VAL A C 1
ATOM 518 O O . VAL A 1 71 ? 5.305 1.241 8.538 1.00 91.88 71 VAL A O 1
ATOM 521 N N . ARG A 1 72 ? 6.032 2.443 6.782 1.00 89.44 72 ARG A N 1
ATOM 522 C CA . ARG A 1 72 ? 7.308 2.822 7.389 1.00 89.44 72 ARG A CA 1
ATOM 523 C C . ARG A 1 72 ? 7.135 3.576 8.698 1.00 89.44 72 ARG A C 1
ATOM 525 O O . ARG A 1 72 ? 7.842 3.279 9.654 1.00 89.44 72 ARG A O 1
ATOM 532 N N . LEU A 1 73 ? 6.194 4.518 8.759 1.00 92.50 73 LEU A N 1
ATOM 533 C CA . LEU A 1 73 ? 5.908 5.270 9.977 1.00 92.50 73 LEU A CA 1
ATOM 534 C C . LEU A 1 73 ? 5.569 4.328 11.140 1.00 92.50 73 LEU A C 1
ATOM 536 O O . LEU A 1 73 ? 6.194 4.412 12.194 1.00 92.50 73 LEU A O 1
ATOM 540 N N . PHE A 1 74 ? 4.656 3.380 10.932 1.00 92.94 74 PHE A N 1
ATOM 541 C CA . PHE A 1 74 ? 4.285 2.414 11.967 1.00 92.94 74 PHE A CA 1
ATOM 542 C C . PHE A 1 74 ? 5.442 1.480 12.343 1.00 92.94 74 PHE A C 1
ATOM 544 O O . PHE A 1 74 ? 5.700 1.264 13.526 1.00 92.94 74 PHE A O 1
ATOM 551 N N . TYR A 1 75 ? 6.195 0.976 11.362 1.00 89.31 75 TYR A N 1
ATOM 552 C CA . TYR A 1 75 ? 7.340 0.094 11.614 1.00 89.31 75 TYR A CA 1
ATOM 553 C C . TYR A 1 75 ? 8.524 0.811 12.284 1.00 89.31 75 TYR A C 1
ATOM 555 O O . TYR A 1 75 ? 9.274 0.179 13.028 1.00 89.31 75 TYR A O 1
ATOM 563 N N . SER A 1 76 ? 8.662 2.129 12.104 1.00 88.62 76 SER A N 1
ATOM 564 C CA . SER A 1 76 ? 9.705 2.935 12.757 1.00 88.62 76 SER A CA 1
ATOM 565 C C . SER A 1 76 ? 9.587 2.951 14.284 1.00 88.62 76 SER A C 1
ATOM 567 O O . SER A 1 76 ? 10.583 3.154 14.977 1.00 88.62 76 SER A O 1
ATOM 569 N N . THR A 1 77 ? 8.396 2.658 14.817 1.00 89.56 77 THR A N 1
ATOM 570 C CA . THR A 1 77 ? 8.160 2.554 16.264 1.00 89.56 77 THR A CA 1
ATOM 571 C C . THR A 1 77 ? 8.808 1.319 16.885 1.00 89.56 77 THR A C 1
ATOM 573 O O . THR A 1 77 ? 9.003 1.284 18.099 1.00 89.56 77 THR A O 1
ATOM 576 N N . LYS A 1 78 ? 9.165 0.318 16.062 1.00 88.56 78 LYS A N 1
ATOM 577 C CA . LYS A 1 78 ? 9.755 -0.968 16.472 1.00 88.56 78 LYS A CA 1
ATOM 578 C C . LYS A 1 78 ? 8.918 -1.726 17.512 1.00 88.56 78 LYS A C 1
ATOM 580 O O . LYS A 1 78 ? 9.457 -2.528 18.270 1.00 88.56 78 LYS A O 1
ATOM 585 N N . LYS A 1 79 ? 7.606 -1.476 17.546 1.00 89.94 79 LYS A N 1
ATOM 586 C CA . LYS A 1 79 ? 6.659 -2.168 18.421 1.00 89.94 79 LYS A CA 1
ATOM 587 C C . LYS A 1 79 ? 5.974 -3.312 17.688 1.00 89.94 79 LYS A C 1
ATOM 589 O O . LYS A 1 79 ? 5.629 -3.193 16.515 1.00 89.94 79 LYS A O 1
ATOM 594 N N . GLU A 1 80 ? 5.740 -4.407 18.402 1.00 90.94 80 GLU A N 1
ATOM 595 C CA . GLU A 1 80 ? 4.930 -5.521 17.896 1.00 90.94 80 GLU A CA 1
ATOM 596 C C . GLU A 1 80 ? 3.433 -5.219 18.010 1.00 90.94 80 GLU A C 1
ATOM 598 O O . GLU A 1 80 ? 2.650 -5.584 17.135 1.00 90.94 80 GLU A O 1
ATOM 603 N N . THR A 1 81 ? 3.041 -4.507 19.066 1.00 92.12 81 THR A N 1
ATOM 604 C CA . THR A 1 81 ? 1.663 -4.119 19.378 1.00 92.12 81 THR A CA 1
ATOM 605 C C . THR A 1 81 ? 1.592 -2.642 19.735 1.00 92.12 81 THR A C 1
ATOM 607 O O . THR A 1 81 ? 2.551 -2.100 20.283 1.00 92.12 81 THR A O 1
ATOM 610 N N . MET A 1 82 ? 0.449 -2.010 19.486 1.00 91.19 82 MET A N 1
ATOM 611 C CA . MET A 1 82 ? 0.193 -0.618 19.861 1.00 91.19 82 MET A CA 1
ATOM 612 C C . MET A 1 82 ? -1.099 -0.496 20.656 1.00 91.19 82 MET A C 1
ATOM 614 O O . MET A 1 82 ? -2.083 -1.181 20.363 1.00 91.19 82 MET A O 1
ATOM 618 N N . ASP A 1 83 ? -1.091 0.397 21.641 1.00 91.25 83 ASP A N 1
ATOM 619 C CA . ASP A 1 83 ? -2.309 0.829 22.316 1.00 91.25 83 ASP A CA 1
ATOM 620 C C . ASP A 1 83 ? -3.084 1.863 21.463 1.00 91.25 83 ASP A C 1
ATOM 622 O O . ASP A 1 83 ? -2.570 2.351 20.445 1.00 91.25 83 ASP A O 1
ATOM 626 N N . PRO A 1 84 ? -4.344 2.173 21.823 1.00 92.94 84 PRO A N 1
ATOM 627 C CA . PRO A 1 84 ? -5.175 3.084 21.044 1.00 92.94 84 PRO A CA 1
ATOM 628 C C . PRO A 1 84 ? -4.591 4.489 20.893 1.00 92.94 84 PRO A C 1
ATOM 630 O O . PRO A 1 84 ? -4.715 5.083 19.822 1.00 92.94 84 PRO A O 1
ATOM 633 N N . ASP A 1 85 ? -3.978 5.033 21.942 1.00 94.50 85 ASP A N 1
ATOM 634 C CA . ASP A 1 85 ? -3.529 6.424 21.960 1.00 94.50 85 ASP A CA 1
ATOM 635 C C . ASP A 1 85 ? -2.252 6.566 21.121 1.00 94.50 85 ASP A C 1
ATOM 637 O O . ASP A 1 85 ? -2.135 7.485 20.308 1.00 94.50 85 ASP A O 1
ATOM 641 N N . GLU A 1 86 ? -1.349 5.586 21.207 1.00 94.19 86 GLU A N 1
ATOM 642 C CA . GLU A 1 86 ? -0.163 5.491 20.356 1.00 94.19 86 GLU A CA 1
ATOM 643 C C . GLU A 1 86 ? -0.515 5.334 18.876 1.00 94.19 86 GLU A C 1
ATOM 645 O O . GLU A 1 86 ? 0.106 5.972 18.018 1.00 94.19 86 GLU A O 1
ATOM 650 N N . PHE A 1 87 ? -1.517 4.510 18.556 1.00 94.56 87 PHE A N 1
ATOM 651 C CA . PHE A 1 87 ? -1.991 4.350 17.183 1.00 94.56 87 PHE A CA 1
ATOM 652 C C . PHE A 1 87 ? -2.547 5.663 16.628 1.00 94.56 87 PHE A C 1
ATOM 654 O O . PHE A 1 87 ? -2.175 6.067 15.523 1.00 94.56 87 PHE A O 1
ATOM 661 N N . VAL A 1 88 ? -3.411 6.340 17.393 1.00 95.62 88 VAL A N 1
ATOM 662 C CA . VAL A 1 88 ? -4.013 7.618 16.994 1.00 95.62 88 VAL A CA 1
ATOM 663 C C . VAL A 1 88 ? -2.934 8.674 16.801 1.00 95.62 88 VAL A C 1
ATOM 665 O O . VAL A 1 88 ? -2.884 9.298 15.744 1.00 95.62 88 VAL A O 1
ATOM 668 N N . GLN A 1 89 ? -2.024 8.826 17.764 1.00 95.44 89 GLN A N 1
ATOM 669 C CA . GLN A 1 89 ? -0.927 9.782 17.664 1.00 95.44 89 GLN A CA 1
ATOM 670 C C . GLN A 1 89 ? -0.057 9.498 16.435 1.00 95.44 89 GLN A C 1
ATOM 672 O O . GLN A 1 89 ? 0.227 10.408 15.656 1.00 95.44 89 GLN A O 1
ATOM 677 N N . THR A 1 90 ? 0.320 8.235 16.214 1.00 95.88 90 THR A N 1
ATOM 678 C CA . THR A 1 90 ? 1.117 7.833 15.046 1.00 95.88 90 THR A CA 1
ATOM 679 C C . THR A 1 90 ? 0.393 8.206 13.755 1.00 95.88 90 THR A C 1
ATOM 681 O O . THR A 1 90 ? 0.962 8.895 12.910 1.00 95.88 90 THR A O 1
ATOM 684 N N . LEU A 1 91 ? -0.886 7.849 13.619 1.00 95.31 91 LEU A N 1
ATOM 685 C CA . LEU A 1 91 ? -1.664 8.130 12.415 1.00 95.31 91 LEU A CA 1
ATOM 686 C C . LEU A 1 91 ? -1.879 9.637 12.183 1.00 95.31 91 LEU A C 1
ATOM 688 O O . LEU A 1 91 ? -1.764 10.097 11.049 1.00 95.31 91 LEU A O 1
ATOM 692 N N . CYS A 1 92 ? -2.125 10.420 13.235 1.00 95.44 92 CYS A N 1
ATOM 693 C CA . CYS A 1 92 ? -2.309 11.873 13.152 1.00 95.44 92 CYS A CA 1
ATOM 694 C C . CYS A 1 92 ? -1.026 12.627 12.768 1.00 95.44 92 CYS A C 1
ATOM 696 O O . CYS A 1 92 ? -1.103 13.686 12.149 1.00 95.44 92 CYS A O 1
ATOM 698 N N . THR A 1 93 ? 0.159 12.096 13.092 1.00 95.25 93 THR A N 1
ATOM 699 C CA . THR A 1 93 ? 1.442 12.708 12.684 1.00 95.25 93 THR A CA 1
ATOM 700 C C . THR A 1 93 ? 1.792 12.479 11.210 1.00 95.25 93 THR A C 1
ATOM 702 O O . THR A 1 93 ? 2.730 13.091 10.692 1.00 95.25 93 THR A O 1
ATOM 705 N N . PHE A 1 94 ? 1.052 11.619 10.506 1.00 94.56 94 PHE A N 1
ATOM 706 C CA . PHE A 1 94 ? 1.340 11.261 9.123 1.00 94.56 94 PHE A CA 1
ATOM 707 C C . PHE A 1 94 ? 0.939 12.370 8.138 1.00 94.56 94 PHE A C 1
ATOM 709 O O . PHE A 1 94 ? -0.125 12.339 7.537 1.00 94.56 94 PHE A O 1
ATOM 716 N N . SER A 1 95 ? 1.836 13.332 7.920 1.00 90.50 95 SER A N 1
ATOM 717 C CA . SER A 1 95 ? 1.577 14.558 7.148 1.00 90.50 95 SER A CA 1
ATOM 718 C C . SER A 1 95 ? 1.106 14.431 5.686 1.00 90.50 95 SER A C 1
ATOM 720 O O . SER A 1 95 ? 0.475 15.382 5.220 1.00 90.50 95 SER A O 1
ATOM 722 N N . PRO A 1 96 ? 1.353 13.340 4.922 1.00 93.06 96 PRO A N 1
ATOM 723 C CA . PRO A 1 96 ? 0.832 13.234 3.556 1.00 93.06 96 PRO A CA 1
ATOM 724 C C . PRO A 1 96 ? -0.698 13.260 3.462 1.00 93.06 96 PRO A C 1
ATOM 726 O O . PRO A 1 96 ? -1.230 13.551 2.391 1.00 93.06 96 PRO A O 1
ATOM 729 N N . ILE A 1 97 ? -1.400 12.941 4.553 1.00 94.31 97 ILE A N 1
ATOM 730 C CA . ILE A 1 97 ? -2.859 13.002 4.655 1.00 94.31 97 ILE A CA 1
ATOM 731 C C . ILE A 1 97 ? -3.263 13.594 6.007 1.00 94.31 97 ILE A C 1
ATOM 733 O O . ILE A 1 97 ? -2.524 13.522 6.977 1.00 94.31 97 ILE A O 1
ATOM 737 N N . SER A 1 98 ? -4.459 14.161 6.105 1.00 93.75 98 SER A N 1
ATOM 738 C CA . SER A 1 98 ? -4.996 14.589 7.400 1.00 93.75 98 SER A CA 1
ATOM 739 C C . SER A 1 98 ? -5.903 13.504 7.968 1.00 93.75 98 SER A C 1
ATOM 741 O O . SER A 1 98 ? -6.796 13.024 7.267 1.00 93.75 98 SER A O 1
ATOM 743 N N . VAL A 1 99 ? -5.679 13.138 9.231 1.00 95.50 99 VAL A N 1
ATOM 744 C CA . VAL A 1 99 ? -6.523 12.215 10.001 1.00 95.50 99 VAL A CA 1
ATOM 745 C C . VAL A 1 99 ? -6.789 12.845 11.362 1.00 95.50 99 VAL A C 1
ATOM 747 O O . VAL A 1 99 ? -5.851 13.254 12.046 1.00 95.50 99 VAL A O 1
ATOM 750 N N . SER A 1 100 ? -8.061 12.964 11.740 1.00 95.88 100 SER A N 1
ATOM 751 C CA . SER A 1 100 ? -8.435 13.498 13.057 1.00 95.88 100 SER A CA 1
ATOM 752 C C . SER A 1 100 ? -8.301 12.437 14.151 1.00 95.88 100 SER A C 1
ATOM 754 O O . SER A 1 100 ? -8.392 11.244 13.866 1.00 95.88 100 SER A O 1
ATOM 756 N N . GLU A 1 101 ? -8.160 12.852 15.411 1.00 96.56 101 GLU A N 1
ATOM 757 C CA . GLU A 1 101 ? -8.089 11.911 16.542 1.00 96.56 101 GLU A CA 1
ATOM 758 C C . GLU A 1 101 ? -9.329 11.008 16.627 1.00 96.56 101 GLU A C 1
ATOM 760 O O . GLU A 1 101 ? -9.214 9.799 16.824 1.00 96.56 101 GLU A O 1
ATOM 765 N N . SER A 1 102 ? -10.517 11.582 16.400 1.00 96.38 102 SER A N 1
ATOM 766 C CA . SER A 1 102 ? -11.782 10.837 16.360 1.00 96.38 102 SER A CA 1
ATOM 767 C C . SER A 1 102 ? -11.789 9.780 15.253 1.00 96.38 102 SER A C 1
ATOM 769 O O . SER A 1 102 ? -12.189 8.640 15.480 1.00 96.38 102 SER A O 1
ATOM 771 N N . GLU A 1 103 ? -11.308 10.134 14.060 1.00 95.88 103 GLU A N 1
ATOM 772 C CA . GLU A 1 103 ? -11.203 9.209 12.929 1.00 95.88 103 GLU A CA 1
ATOM 773 C C . GLU A 1 103 ? -10.204 8.084 13.232 1.00 95.88 103 GLU A C 1
ATOM 775 O O . GLU A 1 103 ? -10.519 6.910 13.042 1.00 95.88 103 GLU A O 1
ATOM 780 N N . GLY A 1 104 ? -9.039 8.422 13.796 1.00 96.38 104 GLY A N 1
ATOM 781 C CA . GLY A 1 104 ? -8.042 7.448 14.235 1.00 96.38 104 GLY A CA 1
ATOM 782 C C . GLY A 1 104 ? -8.588 6.475 15.282 1.00 96.38 104 GLY A C 1
ATOM 783 O O . GLY A 1 104 ? -8.353 5.270 15.177 1.00 96.38 104 GLY A O 1
ATOM 784 N N . ARG A 1 105 ? -9.368 6.966 16.255 1.00 96.56 105 ARG A N 1
ATOM 785 C CA . ARG A 1 105 ? -9.978 6.125 17.294 1.00 96.56 105 ARG A CA 1
ATOM 786 C C . ARG A 1 105 ? -10.990 5.152 16.701 1.00 96.56 105 ARG A C 1
ATOM 788 O O . ARG A 1 105 ? -10.927 3.961 16.984 1.00 96.56 105 ARG A O 1
ATOM 795 N N . GLN A 1 106 ? -11.854 5.637 15.810 1.00 96.69 106 GLN A N 1
ATOM 796 C CA . GLN A 1 106 ? -12.824 4.795 15.106 1.00 96.69 106 GLN A CA 1
ATOM 797 C C . GLN A 1 106 ? -12.144 3.710 14.263 1.00 96.69 106 GLN A C 1
ATOM 799 O O . GLN A 1 106 ? -12.638 2.584 14.189 1.00 96.69 106 GLN A O 1
ATOM 804 N N . ILE A 1 107 ? -11.007 4.028 13.635 1.00 95.88 107 ILE A N 1
ATOM 805 C CA . ILE A 1 107 ? -10.206 3.038 12.913 1.00 95.88 107 ILE A CA 1
ATOM 806 C C . ILE A 1 107 ? -9.665 1.993 13.891 1.00 95.88 107 ILE A C 1
ATOM 808 O O . ILE A 1 107 ? -9.862 0.803 13.656 1.00 95.88 107 ILE A O 1
ATOM 812 N N . PHE A 1 108 ? -9.037 2.404 14.996 1.00 95.12 108 PHE A N 1
ATOM 813 C CA . PHE A 1 108 ? -8.503 1.466 15.987 1.00 95.12 108 PHE A CA 1
ATOM 814 C C . PHE A 1 108 ? -9.583 0.525 16.528 1.00 95.12 108 PHE A C 1
ATOM 816 O O . PHE A 1 108 ? -9.388 -0.690 16.559 1.00 95.12 108 PHE A O 1
ATOM 823 N N . ASP A 1 109 ? -10.740 1.066 16.905 1.00 94.12 109 ASP A N 1
ATOM 824 C CA . ASP A 1 109 ? -11.852 0.287 17.445 1.00 94.12 109 ASP A CA 1
ATOM 825 C C . ASP A 1 109 ? -12.308 -0.777 16.433 1.00 94.12 109 ASP A C 1
ATOM 827 O O . ASP A 1 109 ? -12.425 -1.954 16.778 1.00 94.12 109 ASP A O 1
ATOM 831 N N . LYS A 1 110 ? -12.439 -0.417 15.149 1.00 93.94 110 LYS A N 1
ATOM 832 C CA . LYS A 1 110 ? -12.744 -1.380 14.074 1.00 93.94 110 LYS A CA 1
ATOM 833 C C . LYS A 1 110 ? -11.685 -2.476 13.942 1.00 93.94 110 LYS A C 1
ATOM 835 O O . LYS A 1 110 ? -12.031 -3.646 13.767 1.00 93.94 110 LYS A O 1
ATOM 840 N N . LEU A 1 111 ? -10.404 -2.120 14.017 1.00 93.19 111 LEU A N 1
ATOM 841 C CA . LEU A 1 111 ? -9.298 -3.074 13.900 1.00 93.19 111 LEU A CA 1
ATOM 842 C C . LEU A 1 111 ? -9.215 -4.013 15.109 1.00 93.19 111 LEU A C 1
ATOM 844 O O . LEU A 1 111 ? -8.987 -5.209 14.932 1.00 93.19 111 LEU A O 1
ATOM 848 N N . SER A 1 112 ? -9.448 -3.498 16.316 1.00 90.25 112 SER A N 1
ATOM 849 C CA . SER A 1 112 ? -9.427 -4.282 17.554 1.00 90.25 112 SER A CA 1
ATOM 850 C C . SER A 1 112 ? -10.570 -5.288 17.645 1.00 90.25 112 SER A C 1
ATOM 852 O O . SER A 1 112 ? -10.351 -6.428 18.045 1.00 90.25 112 SER A O 1
ATOM 854 N N . VAL A 1 113 ? -11.771 -4.936 17.177 1.00 89.31 113 VAL A N 1
ATOM 855 C CA . VAL A 1 113 ? -12.886 -5.892 17.075 1.00 89.31 113 VAL A CA 1
ATOM 856 C C . VAL A 1 113 ? -12.552 -7.027 16.103 1.00 89.31 113 VAL A C 1
ATOM 858 O O . VAL A 1 113 ? -12.912 -8.177 16.343 1.00 89.31 113 VAL A O 1
ATOM 861 N N . LYS A 1 114 ? -11.841 -6.719 15.013 1.00 87.88 114 LYS A N 1
ATOM 862 C CA . LYS A 1 114 ? -11.483 -7.697 13.981 1.00 87.88 114 LYS A CA 1
ATOM 863 C C . LYS A 1 114 ? -10.340 -8.628 14.396 1.00 87.88 114 LYS A C 1
ATOM 865 O O . LYS A 1 114 ? -10.379 -9.809 14.062 1.00 87.88 114 LYS A O 1
ATOM 870 N N . HIS A 1 115 ? -9.326 -8.102 15.082 1.00 85.94 115 HIS A N 1
ATOM 871 C CA . HIS A 1 115 ? -8.056 -8.799 15.338 1.00 85.94 115 HIS A CA 1
ATOM 872 C C . HIS A 1 115 ? -7.776 -9.076 16.823 1.00 85.94 115 HIS A C 1
ATOM 874 O O . HIS A 1 115 ? -6.747 -9.665 17.145 1.00 85.94 115 HIS A O 1
ATOM 880 N N . GLY A 1 116 ? -8.687 -8.697 17.721 1.00 80.38 116 GLY A N 1
ATOM 881 C CA . GLY A 1 116 ? -8.520 -8.820 19.169 1.00 80.38 116 GLY A CA 1
ATOM 882 C C . GLY A 1 116 ? -7.680 -7.694 19.779 1.00 80.38 116 GLY A C 1
ATOM 883 O O . GLY A 1 116 ? -7.328 -6.721 19.120 1.00 80.38 116 GLY A O 1
ATOM 884 N N . ASN A 1 117 ? -7.368 -7.820 21.069 1.00 78.00 117 ASN A N 1
ATOM 885 C CA . ASN A 1 117 ? -6.533 -6.877 21.816 1.00 78.00 117 ASN A CA 1
ATOM 886 C C . ASN A 1 117 ? -5.455 -7.677 22.581 1.00 78.00 117 ASN A C 1
ATOM 888 O O . ASN A 1 117 ? -5.829 -8.627 23.278 1.00 78.00 117 ASN A O 1
ATOM 892 N N . PRO A 1 118 ? -4.153 -7.350 22.466 1.00 80.31 118 PRO A N 1
ATOM 893 C CA . PRO A 1 118 ? -3.569 -6.252 21.690 1.00 80.31 118 PRO A CA 1
ATOM 894 C C . PRO A 1 118 ? -3.579 -6.495 20.183 1.00 80.31 118 PRO A C 1
ATOM 896 O O . PRO A 1 118 ? -3.348 -7.607 19.709 1.00 80.31 118 PRO A O 1
ATOM 899 N N . VAL A 1 119 ? -3.824 -5.430 19.418 1.00 84.94 119 VAL A N 1
ATOM 900 C CA . VAL A 1 119 ? -3.725 -5.493 17.960 1.00 84.94 119 VAL A CA 1
ATOM 901 C C . VAL A 1 119 ? -2.252 -5.419 17.565 1.00 84.94 119 VAL A C 1
ATOM 903 O O . VAL A 1 119 ? -1.519 -4.510 17.960 1.00 84.94 119 VAL A O 1
ATOM 906 N N . VAL A 1 120 ? -1.823 -6.379 16.753 1.00 91.69 120 VAL A N 1
ATOM 907 C CA . VAL A 1 120 ? -0.463 -6.438 16.210 1.00 91.69 120 VAL A CA 1
ATOM 908 C C . VAL A 1 120 ? -0.276 -5.352 15.145 1.00 91.69 120 VAL A C 1
ATOM 910 O O . VAL A 1 120 ? -1.090 -5.239 14.225 1.00 91.69 120 VAL A O 1
ATOM 913 N N . VAL A 1 121 ? 0.828 -4.602 15.209 1.00 91.19 121 VAL A N 1
ATOM 914 C CA . VAL A 1 121 ? 1.153 -3.489 14.293 1.00 91.19 121 VAL A CA 1
ATOM 915 C C . VAL A 1 121 ? 1.116 -3.938 12.834 1.00 91.19 121 VAL A C 1
ATOM 917 O O . VAL A 1 121 ? 0.517 -3.273 11.992 1.00 91.19 121 VAL A O 1
ATOM 920 N N . THR A 1 122 ? 1.673 -5.113 12.527 1.00 89.50 122 THR A N 1
ATOM 921 C CA . THR A 1 122 ? 1.612 -5.695 11.179 1.00 89.50 122 THR A CA 1
ATOM 922 C C . THR A 1 122 ? 0.175 -5.831 10.677 1.00 89.50 122 THR A C 1
ATOM 924 O O . THR A 1 122 ? -0.103 -5.462 9.541 1.00 89.50 122 THR A O 1
ATOM 927 N N . LYS A 1 123 ? -0.757 -6.296 11.520 1.00 90.44 123 LYS A N 1
ATOM 928 C CA . LYS A 1 123 ? -2.170 -6.451 11.142 1.00 90.44 123 LYS A CA 1
ATOM 929 C C . LYS A 1 123 ? -2.854 -5.105 10.947 1.00 90.44 123 LYS A C 1
ATOM 931 O O . LYS A 1 123 ? -3.603 -4.952 9.990 1.00 90.44 123 LYS A O 1
ATOM 936 N N . MET A 1 124 ? -2.555 -4.116 11.786 1.00 90.50 124 MET A N 1
ATOM 937 C CA . MET A 1 124 ? -3.075 -2.756 11.609 1.00 90.50 124 MET A CA 1
ATOM 938 C C . MET A 1 124 ? -2.646 -2.156 10.276 1.00 90.50 124 MET A C 1
ATOM 940 O O . MET A 1 124 ? -3.471 -1.650 9.522 1.00 90.50 124 MET A O 1
ATOM 944 N N . VAL A 1 125 ? -1.351 -2.235 9.974 1.00 91.00 125 VAL A N 1
ATOM 945 C CA . VAL A 1 125 ? -0.781 -1.666 8.754 1.00 91.00 125 VAL A CA 1
ATOM 946 C C . VAL A 1 125 ? -1.320 -2.372 7.512 1.00 91.00 125 VAL A C 1
ATOM 948 O O . VAL A 1 125 ? -1.658 -1.697 6.543 1.00 91.00 125 VAL A O 1
ATOM 951 N N . GLU A 1 126 ? -1.457 -3.703 7.541 1.00 90.88 126 GLU A N 1
ATOM 952 C CA . GLU A 1 126 ? -2.102 -4.461 6.458 1.00 90.88 126 GLU A CA 1
ATOM 953 C C . GLU A 1 126 ? -3.529 -3.961 6.184 1.00 90.88 126 GLU A C 1
ATOM 955 O O . GLU A 1 126 ? -3.925 -3.846 5.026 1.00 90.88 126 GLU A O 1
ATOM 960 N N . GLU A 1 127 ? -4.290 -3.620 7.226 1.00 92.25 127 GLU A N 1
ATOM 961 C CA . GLU A 1 127 ? -5.658 -3.114 7.088 1.00 92.25 127 GLU A CA 1
ATOM 962 C C . GLU A 1 127 ? -5.712 -1.650 6.641 1.00 92.25 127 GLU A C 1
ATOM 964 O O . GLU A 1 127 ? -6.630 -1.275 5.917 1.00 92.25 127 GLU A O 1
ATOM 969 N N . LEU A 1 128 ? -4.737 -0.815 7.003 1.00 92.81 128 LEU A N 1
ATOM 970 C CA . LEU A 1 128 ? -4.655 0.572 6.527 1.00 92.81 128 LEU A CA 1
ATOM 971 C C . LEU A 1 128 ? -4.378 0.670 5.018 1.00 92.81 128 LEU A C 1
ATOM 973 O O . LEU A 1 128 ? -4.618 1.716 4.412 1.00 92.81 128 LEU A O 1
ATOM 977 N N . MET A 1 129 ? -3.876 -0.398 4.395 1.00 92.25 129 MET A N 1
ATOM 978 C CA . MET A 1 129 ? -3.653 -0.454 2.952 1.00 92.25 129 MET A CA 1
ATOM 979 C C . MET A 1 129 ? -4.935 -0.820 2.190 1.00 92.25 129 MET A C 1
ATOM 981 O O . MET A 1 129 ? -5.830 -1.468 2.740 1.00 92.25 129 MET A O 1
ATOM 985 N N . PRO A 1 130 ? -5.048 -0.440 0.903 1.00 92.06 130 PRO A N 1
ATOM 986 C CA . PRO A 1 130 ? -6.078 -0.991 0.033 1.00 92.06 130 PRO A CA 1
ATOM 987 C C . PRO A 1 130 ? -6.023 -2.528 0.027 1.00 92.06 130 PRO A C 1
ATOM 989 O O . PRO A 1 130 ? -4.927 -3.096 -0.012 1.00 92.06 130 PRO A O 1
ATOM 992 N N . PRO A 1 131 ? -7.170 -3.226 0.039 1.00 90.00 131 PRO A N 1
ATOM 993 C CA . PRO A 1 131 ? -7.182 -4.681 0.037 1.00 90.00 131 PRO A CA 1
ATOM 994 C C . PRO A 1 131 ? -6.553 -5.229 -1.252 1.00 90.00 131 PRO A C 1
ATOM 996 O O . PRO A 1 131 ? -6.916 -4.840 -2.362 1.00 90.00 131 PRO A O 1
ATOM 999 N N . LEU A 1 132 ? -5.623 -6.175 -1.109 1.00 90.75 132 LEU A N 1
ATOM 1000 C CA . LEU A 1 132 ? -4.989 -6.866 -2.229 1.00 90.75 132 LEU A CA 1
ATOM 1001 C C . LEU A 1 132 ? -5.506 -8.305 -2.308 1.00 90.75 132 LEU A C 1
ATOM 1003 O O . LEU A 1 132 ? -5.362 -9.077 -1.361 1.00 90.75 132 LEU A O 1
ATOM 1007 N N . LYS A 1 133 ? -6.087 -8.682 -3.454 1.00 91.31 133 LYS A N 1
ATOM 1008 C CA . LYS A 1 133 ? -6.569 -10.053 -3.689 1.00 91.31 133 LYS A CA 1
ATOM 1009 C C . LYS A 1 133 ? -5.451 -11.075 -3.471 1.00 91.31 133 LYS A C 1
ATOM 1011 O O . LYS A 1 133 ? -4.327 -10.854 -3.922 1.00 91.31 133 LYS A O 1
ATOM 1016 N N . ALA A 1 134 ? -5.789 -12.230 -2.895 1.00 91.75 134 ALA A N 1
ATOM 1017 C CA . ALA A 1 134 ? -4.829 -13.287 -2.560 1.00 91.75 134 ALA A CA 1
ATOM 1018 C C . ALA A 1 134 ? -3.932 -13.703 -3.742 1.00 91.75 134 ALA A C 1
ATOM 1020 O O . ALA A 1 134 ? -2.722 -13.813 -3.579 1.00 91.75 134 ALA A O 1
ATOM 1021 N N . GLN A 1 135 ? -4.492 -13.844 -4.950 1.00 92.31 135 GLN A N 1
ATOM 1022 C CA . GLN A 1 135 ? -3.717 -14.176 -6.152 1.00 92.31 135 GLN A CA 1
ATOM 1023 C C . GLN A 1 135 ? -2.682 -13.093 -6.506 1.00 92.31 135 GLN A C 1
ATOM 1025 O O . GLN A 1 135 ? -1.530 -13.407 -6.794 1.00 92.31 135 GLN A O 1
ATOM 1030 N N . ARG A 1 136 ? -3.074 -11.811 -6.460 1.00 94.81 136 ARG A N 1
ATOM 1031 C CA . ARG A 1 136 ? -2.158 -10.690 -6.724 1.00 94.81 136 ARG A CA 1
ATOM 1032 C C . ARG A 1 136 ? -1.088 -10.594 -5.640 1.00 94.81 136 ARG A C 1
ATOM 1034 O O . ARG A 1 136 ? 0.072 -10.360 -5.957 1.00 94.81 136 ARG A O 1
ATOM 1041 N N . ARG A 1 137 ? -1.471 -10.812 -4.379 1.00 93.25 137 ARG A N 1
ATOM 1042 C CA . ARG A 1 137 ? -0.550 -10.845 -3.239 1.00 93.25 137 ARG A CA 1
ATOM 1043 C C . ARG A 1 137 ? 0.498 -11.945 -3.398 1.00 93.25 137 ARG A C 1
ATOM 1045 O O . ARG A 1 137 ? 1.680 -11.639 -3.310 1.00 93.25 137 ARG A O 1
ATOM 1052 N N . ALA A 1 138 ? 0.086 -13.168 -3.728 1.00 92.19 138 ALA A N 1
ATOM 1053 C CA . ALA A 1 138 ? 1.002 -14.287 -3.943 1.00 92.19 138 ALA A CA 1
ATOM 1054 C C . ALA A 1 138 ? 2.042 -13.990 -5.039 1.00 92.19 138 ALA A C 1
ATOM 1056 O O . ALA A 1 138 ? 3.221 -14.295 -4.867 1.00 92.19 138 ALA A O 1
ATOM 1057 N N . LEU A 1 139 ? 1.625 -13.335 -6.128 1.00 93.12 139 LEU A N 1
ATOM 1058 C CA . LEU A 1 139 ? 2.528 -12.914 -7.201 1.00 93.12 139 LEU A CA 1
ATOM 1059 C C . LEU A 1 139 ? 3.520 -11.830 -6.743 1.00 93.12 139 LEU A C 1
ATOM 1061 O O . LEU A 1 139 ? 4.709 -11.910 -7.040 1.00 93.12 139 LEU A O 1
ATOM 1065 N N . VAL A 1 140 ? 3.051 -10.821 -6.002 1.00 92.88 140 VAL A N 1
ATOM 1066 C CA . VAL A 1 140 ? 3.914 -9.769 -5.428 1.00 92.88 140 VAL A CA 1
ATOM 1067 C C . VAL A 1 140 ? 4.936 -10.373 -4.459 1.00 92.88 140 VAL A C 1
ATOM 1069 O O . VAL A 1 140 ? 6.114 -10.021 -4.494 1.00 92.88 140 VAL A O 1
ATOM 1072 N N . GLU A 1 141 ? 4.510 -11.310 -3.616 1.00 90.50 141 GLU A N 1
ATOM 1073 C CA . GLU A 1 141 ? 5.385 -12.022 -2.683 1.00 90.50 141 GLU A CA 1
ATOM 1074 C C . GLU A 1 141 ? 6.384 -12.933 -3.412 1.00 90.50 141 GLU A C 1
ATOM 1076 O O . GLU A 1 141 ? 7.531 -13.050 -2.987 1.00 90.50 141 GLU A O 1
ATOM 1081 N N . GLU A 1 142 ? 5.999 -13.545 -4.535 1.00 90.06 142 GLU A N 1
ATOM 1082 C CA . GLU A 1 142 ? 6.910 -14.306 -5.397 1.00 90.06 142 GLU A CA 1
ATOM 1083 C C . GLU A 1 142 ? 8.001 -13.428 -6.014 1.00 90.06 142 GLU A C 1
ATOM 1085 O O . GLU A 1 142 ? 9.180 -13.792 -5.970 1.00 90.06 142 GLU A O 1
ATOM 1090 N N . VAL A 1 143 ? 7.628 -12.249 -6.516 1.00 89.56 143 VAL A N 1
ATOM 1091 C CA . VAL A 1 143 ? 8.581 -11.238 -6.991 1.00 89.56 143 VAL A CA 1
ATOM 1092 C C . VAL A 1 143 ? 9.577 -10.879 -5.889 1.00 89.56 143 VAL A C 1
ATOM 1094 O O . VAL A 1 143 ? 10.785 -10.875 -6.128 1.00 89.56 143 VAL A O 1
ATOM 1097 N N . PHE A 1 144 ? 9.085 -10.610 -4.679 1.00 88.31 144 PHE A N 1
ATOM 1098 C CA . PHE A 1 144 ? 9.934 -10.227 -3.554 1.00 88.31 144 PHE A CA 1
ATOM 1099 C C . PHE A 1 144 ? 10.878 -11.361 -3.130 1.00 88.31 144 PHE A C 1
ATOM 1101 O O . PHE A 1 144 ? 12.060 -11.139 -2.881 1.00 88.31 144 PHE A O 1
ATOM 1108 N N . ARG A 1 145 ? 10.399 -12.610 -3.137 1.00 86.88 145 ARG A N 1
ATOM 1109 C CA . ARG A 1 145 ? 11.217 -13.799 -2.849 1.00 86.88 145 ARG A CA 1
ATOM 1110 C C . ARG A 1 145 ? 12.376 -13.951 -3.831 1.00 86.88 145 ARG A C 1
ATOM 1112 O O . ARG A 1 145 ? 13.486 -14.294 -3.432 1.00 86.88 145 ARG A O 1
ATOM 1119 N N . LYS A 1 146 ? 12.153 -13.644 -5.112 1.00 86.44 146 LYS A N 1
ATOM 1120 C CA . LYS A 1 146 ? 13.201 -13.686 -6.144 1.00 86.44 146 LYS A CA 1
ATOM 1121 C C . LYS A 1 146 ? 14.339 -12.691 -5.887 1.00 86.44 146 LYS A C 1
ATOM 1123 O O . LYS A 1 146 ? 15.448 -12.919 -6.359 1.00 86.44 146 LYS A O 1
ATOM 1128 N N . MET A 1 147 ? 14.099 -11.636 -5.106 1.00 83.56 147 MET A N 1
ATOM 1129 C CA . MET A 1 147 ? 15.125 -10.675 -4.672 1.00 83.56 147 MET A CA 1
ATOM 1130 C C . MET A 1 147 ? 16.021 -11.208 -3.540 1.00 83.56 147 MET A C 1
ATOM 1132 O O . MET A 1 147 ? 16.889 -10.478 -3.072 1.00 83.56 147 MET A O 1
ATOM 1136 N N . GLY A 1 148 ? 15.843 -12.464 -3.112 1.00 76.81 148 GLY A N 1
ATOM 1137 C CA . GLY A 1 148 ? 16.669 -13.106 -2.084 1.00 76.81 148 GLY A CA 1
ATOM 1138 C C . GLY A 1 148 ? 16.075 -13.060 -0.676 1.00 76.81 148 GLY A C 1
ATOM 1139 O O . GLY A 1 148 ? 16.782 -13.336 0.288 1.00 76.81 148 GLY A O 1
ATOM 1140 N N . SER A 1 149 ? 14.790 -12.723 -0.544 1.00 68.62 149 SER A N 1
ATOM 1141 C CA . SER A 1 149 ? 14.095 -12.755 0.743 1.00 68.62 149 SER A CA 1
ATOM 1142 C C . SER A 1 149 ? 13.792 -14.209 1.171 1.00 68.62 149 SER A C 1
ATOM 1144 O O . SER A 1 149 ? 13.289 -14.997 0.357 1.00 68.62 149 SER A O 1
ATOM 1146 N N . PRO A 1 150 ? 14.100 -14.595 2.428 1.00 62.75 150 PRO A N 1
ATOM 1147 C CA . PRO A 1 150 ? 13.725 -15.896 2.969 1.00 62.75 150 PRO A CA 1
ATOM 1148 C C . PRO A 1 150 ? 12.203 -16.030 3.107 1.00 62.75 150 PRO A C 1
ATOM 1150 O O . PRO A 1 150 ? 11.475 -15.059 3.296 1.00 62.75 150 PRO A O 1
ATOM 1153 N N . LYS A 1 151 ? 11.717 -17.269 3.002 1.00 56.34 151 LYS A N 1
ATOM 1154 C CA . LYS A 1 151 ? 10.289 -17.590 3.069 1.00 56.34 151 LYS A CA 1
ATOM 1155 C C . LYS A 1 151 ? 9.732 -17.323 4.482 1.00 56.34 151 LYS A C 1
ATOM 1157 O O . LYS A 1 151 ? 10.377 -17.674 5.465 1.00 56.34 151 LYS A O 1
ATOM 1162 N N . ASP A 1 152 ? 8.519 -16.773 4.554 1.00 52.66 152 ASP A N 1
ATOM 1163 C CA . ASP A 1 152 ? 7.660 -16.708 5.751 1.00 52.66 152 ASP A CA 1
ATOM 1164 C C . ASP A 1 152 ? 8.140 -15.820 6.930 1.00 52.66 152 ASP A C 1
ATOM 1166 O O . ASP A 1 152 ? 7.648 -15.967 8.048 1.00 52.66 152 ASP A O 1
ATOM 1170 N N . THR A 1 153 ? 9.037 -14.848 6.707 1.00 55.56 153 THR A N 1
ATOM 1171 C CA . THR A 1 153 ? 9.420 -13.844 7.726 1.00 55.56 153 THR A CA 1
ATOM 1172 C C . THR A 1 153 ? 9.237 -12.409 7.230 1.00 55.56 153 THR A C 1
ATOM 1174 O O . THR A 1 153 ? 9.234 -12.153 6.025 1.00 55.56 153 THR A O 1
ATOM 1177 N N . VAL A 1 154 ? 9.076 -11.445 8.154 1.00 60.97 154 VAL A N 1
ATOM 1178 C CA . VAL A 1 154 ? 9.202 -10.011 7.833 1.00 60.97 154 VAL A CA 1
ATOM 1179 C C . VAL A 1 154 ? 10.634 -9.784 7.363 1.00 60.97 154 VAL A C 1
ATOM 1181 O O . VAL A 1 154 ? 11.554 -9.591 8.150 1.00 60.97 154 VAL A O 1
ATOM 1184 N N . SER A 1 155 ? 10.818 -9.896 6.057 1.00 76.38 155 SER A N 1
ATOM 1185 C CA . SER A 1 155 ? 12.113 -9.829 5.406 1.00 76.38 155 SER A CA 1
ATOM 1186 C C . SER A 1 155 ? 12.283 -8.477 4.733 1.00 76.38 155 SER A C 1
ATOM 1188 O O . SER A 1 155 ? 11.352 -7.979 4.089 1.00 76.38 155 SER A O 1
ATOM 1190 N N . SER A 1 156 ? 13.480 -7.923 4.828 1.00 80.31 156 SER A N 1
ATOM 1191 C CA . SER A 1 156 ? 13.934 -6.833 3.980 1.00 80.31 156 SER A CA 1
ATOM 1192 C C . SER A 1 156 ? 14.799 -7.364 2.840 1.00 80.31 156 SER A C 1
ATOM 1194 O O . SER A 1 156 ? 15.391 -8.440 2.935 1.00 80.31 156 SER A O 1
ATOM 1196 N N . VAL A 1 157 ? 14.858 -6.610 1.746 1.00 84.75 157 VAL A N 1
ATOM 1197 C CA . VAL A 1 157 ? 15.824 -6.834 0.666 1.00 84.75 157 VAL A CA 1
ATOM 1198 C C . VAL A 1 157 ? 16.602 -5.550 0.402 1.00 84.75 157 VAL A C 1
ATOM 1200 O O . VAL A 1 157 ? 16.027 -4.457 0.499 1.00 84.75 157 VAL A O 1
ATOM 1203 N N . PRO A 1 158 ? 17.891 -5.651 0.036 1.00 83.25 158 PRO A N 1
ATOM 1204 C CA . PRO A 1 158 ? 18.670 -4.481 -0.309 1.00 83.25 158 PRO A CA 1
ATOM 1205 C C . PRO A 1 158 ? 18.156 -3.884 -1.616 1.00 83.25 158 PRO A C 1
ATOM 1207 O O . PRO A 1 158 ? 17.794 -4.590 -2.562 1.00 83.25 158 PRO A O 1
ATOM 1210 N N . LEU A 1 159 ? 18.199 -2.561 -1.709 1.00 80.06 159 LEU A N 1
ATOM 1211 C CA . LEU A 1 159 ? 17.767 -1.818 -2.888 1.00 80.06 159 LEU A CA 1
ATOM 1212 C C . LEU A 1 159 ? 18.504 -2.245 -4.169 1.00 80.06 159 LEU A C 1
ATOM 1214 O O . LEU A 1 159 ? 17.937 -2.240 -5.260 1.00 80.06 159 LEU A O 1
ATOM 1218 N N . SER A 1 160 ? 19.759 -2.675 -4.043 1.00 81.19 160 SER A N 1
ATOM 1219 C CA . SER A 1 160 ? 20.545 -3.214 -5.155 1.00 81.19 160 SER A CA 1
ATOM 1220 C C . SER A 1 160 ? 19.920 -4.471 -5.776 1.00 81.19 160 SER A C 1
ATOM 1222 O O . SER A 1 160 ? 19.960 -4.617 -6.999 1.00 81.19 160 SER A O 1
ATOM 1224 N N . ALA A 1 161 ? 19.290 -5.342 -4.978 1.00 83.75 161 ALA A N 1
ATOM 1225 C CA . ALA A 1 161 ? 18.598 -6.534 -5.472 1.00 83.75 161 ALA A CA 1
ATOM 1226 C C . ALA A 1 161 ? 17.338 -6.168 -6.273 1.00 83.75 161 ALA A C 1
ATOM 1228 O O . ALA A 1 161 ? 17.097 -6.737 -7.342 1.00 83.75 161 ALA A O 1
ATOM 1229 N N . LEU A 1 162 ? 16.586 -5.161 -5.812 1.00 81.62 162 LEU A N 1
ATOM 1230 C CA . LEU A 1 162 ? 15.464 -4.577 -6.557 1.00 81.62 162 LEU A CA 1
ATOM 1231 C C . LEU A 1 162 ? 15.934 -4.034 -7.916 1.00 81.62 162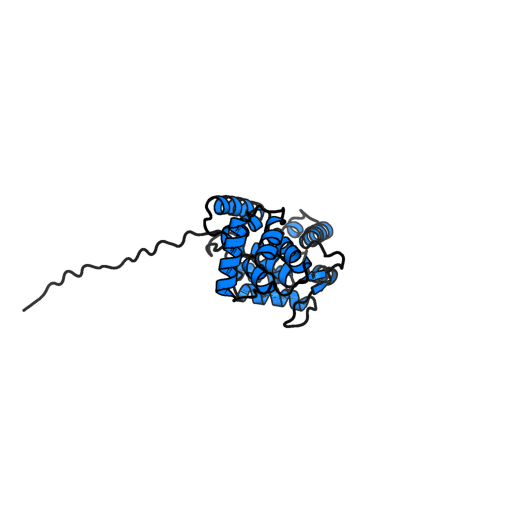 LEU A C 1
ATOM 1233 O O . LEU A 1 162 ? 15.380 -4.391 -8.957 1.00 81.62 162 LEU A O 1
ATOM 1237 N N . CYS A 1 163 ? 17.001 -3.233 -7.932 1.00 80.94 163 CYS A N 1
ATOM 1238 C CA . CYS A 1 163 ? 17.564 -2.664 -9.160 1.00 80.94 163 CYS A CA 1
ATOM 1239 C C . CYS A 1 163 ? 18.053 -3.722 -10.154 1.00 80.94 163 CYS A C 1
ATOM 1241 O O . CYS A 1 163 ? 17.872 -3.562 -11.361 1.00 80.94 163 CYS A O 1
ATOM 1243 N N . ALA A 1 164 ? 18.679 -4.795 -9.665 1.00 83.81 164 ALA A N 1
ATOM 1244 C CA . ALA A 1 164 ? 19.233 -5.850 -10.510 1.00 83.81 164 ALA A CA 1
ATOM 1245 C C . ALA A 1 164 ? 18.144 -6.623 -11.274 1.00 83.81 164 ALA A C 1
ATOM 1247 O O . ALA A 1 164 ? 18.343 -7.009 -12.431 1.00 83.81 164 ALA A O 1
ATOM 1248 N N . LEU A 1 165 ? 16.982 -6.830 -10.648 1.00 84.88 165 LEU A N 1
ATOM 1249 C CA . LEU A 1 165 ? 15.864 -7.555 -11.252 1.00 84.88 165 LEU A CA 1
ATOM 1250 C C . LEU A 1 165 ? 14.946 -6.663 -12.097 1.00 84.88 165 LEU A C 1
ATOM 1252 O O . LEU A 1 165 ? 14.306 -7.168 -13.024 1.00 84.88 165 LEU A O 1
ATOM 1256 N N . PHE A 1 166 ? 14.918 -5.354 -11.834 1.00 83.50 166 PHE A N 1
ATOM 1257 C CA . PHE A 1 166 ? 14.044 -4.411 -12.526 1.00 83.50 166 PHE A CA 1
ATOM 1258 C C . PHE A 1 166 ? 14.272 -4.386 -14.048 1.00 83.50 166 PHE A C 1
ATOM 1260 O O . PHE A 1 166 ? 15.358 -4.091 -14.564 1.00 83.50 166 PHE A O 1
ATOM 1267 N N . ASN A 1 167 ? 13.212 -4.670 -14.804 1.00 84.44 167 ASN A N 1
ATOM 1268 C CA . ASN A 1 167 ? 13.237 -4.680 -16.258 1.00 84.44 167 ASN A CA 1
ATOM 1269 C C . ASN A 1 167 ? 12.866 -3.314 -16.853 1.00 84.44 167 ASN A C 1
ATOM 1271 O O . ASN A 1 167 ? 11.734 -3.085 -17.282 1.00 84.44 167 ASN A O 1
ATOM 1275 N N . HIS A 1 168 ? 13.850 -2.415 -16.931 1.00 80.06 168 HIS A N 1
ATOM 1276 C CA . HIS A 1 168 ? 13.677 -1.088 -17.538 1.00 80.06 168 HIS A CA 1
ATOM 1277 C C . HIS A 1 168 ? 13.265 -1.143 -19.021 1.00 80.06 168 HIS A C 1
ATOM 1279 O O . HIS A 1 168 ? 12.540 -0.271 -19.479 1.00 80.06 168 HIS A O 1
ATOM 1285 N N . ARG A 1 169 ? 13.675 -2.179 -19.771 1.00 79.88 169 ARG A N 1
ATOM 1286 C CA . ARG A 1 169 ? 13.447 -2.274 -21.228 1.00 79.88 169 ARG A CA 1
ATOM 1287 C C . ARG A 1 169 ? 11.982 -2.406 -21.636 1.00 79.88 169 ARG A C 1
ATOM 1289 O O . ARG A 1 169 ? 11.670 -2.172 -22.791 1.00 79.88 169 ARG A O 1
ATOM 1296 N N . ARG A 1 170 ? 11.129 -2.844 -20.710 1.00 75.94 170 ARG A N 1
ATOM 1297 C CA . ARG A 1 170 ? 9.687 -3.054 -20.910 1.00 75.94 170 ARG A CA 1
ATOM 1298 C C . ARG A 1 170 ? 8.848 -1.968 -20.231 1.00 75.94 170 ARG A C 1
ATOM 1300 O O . ARG A 1 170 ? 7.660 -2.169 -20.003 1.00 75.94 170 ARG A O 1
ATOM 1307 N N . GLN A 1 171 ? 9.476 -0.869 -19.803 1.00 77.00 171 GLN A N 1
ATOM 1308 C CA . GLN A 1 171 ? 8.747 0.276 -19.262 1.00 77.00 171 GLN A CA 1
ATOM 1309 C C . GLN A 1 171 ? 8.263 1.143 -20.431 1.00 77.00 171 GLN A C 1
ATOM 1311 O O . GLN A 1 171 ? 9.086 1.467 -21.291 1.00 77.00 171 GLN A O 1
ATOM 1316 N N . PRO A 1 172 ? 6.980 1.545 -20.466 1.00 77.69 172 PRO A N 1
ATOM 1317 C CA . PRO A 1 172 ? 6.439 2.365 -21.547 1.00 77.69 172 PRO A CA 1
ATOM 1318 C C . PRO A 1 172 ? 7.267 3.622 -21.833 1.00 77.69 172 PRO A C 1
ATOM 1320 O O . PRO A 1 172 ? 7.483 3.957 -22.991 1.00 77.69 172 PRO A O 1
ATOM 1323 N N . GLU A 1 173 ? 7.795 4.278 -20.796 1.00 78.19 173 GLU A N 1
ATOM 1324 C CA . GLU A 1 173 ? 8.603 5.496 -20.925 1.00 78.19 173 GLU A CA 1
ATOM 1325 C C . GLU A 1 173 ? 10.008 5.236 -21.485 1.00 78.19 173 GLU A C 1
ATOM 1327 O O . GLU A 1 173 ? 10.621 6.148 -22.038 1.00 78.19 173 GLU A O 1
ATOM 1332 N N . PHE A 1 174 ? 10.525 4.010 -21.341 1.00 82.94 174 PHE A N 1
ATOM 1333 C CA . PHE A 1 174 ? 11.761 3.590 -22.005 1.00 82.94 174 PHE A CA 1
ATOM 1334 C C . PHE A 1 174 ? 11.494 3.285 -23.476 1.00 82.94 174 PHE A C 1
ATOM 1336 O O . PHE A 1 174 ? 12.252 3.706 -24.344 1.00 82.94 174 PHE A O 1
ATOM 1343 N N . GLU A 1 175 ? 10.407 2.559 -23.756 1.00 80.06 175 GLU A N 1
ATOM 1344 C CA . GLU A 1 175 ? 10.010 2.176 -25.115 1.00 80.06 175 GLU A CA 1
ATOM 1345 C C . GLU A 1 175 ? 9.665 3.404 -25.970 1.00 80.06 175 GLU A C 1
ATOM 1347 O O . GLU A 1 175 ? 10.031 3.455 -27.142 1.00 80.06 175 GLU A O 1
ATOM 1352 N N . SER A 1 176 ? 9.035 4.425 -25.381 1.00 85.00 176 SER A N 1
ATOM 1353 C CA . SER A 1 176 ? 8.764 5.706 -26.041 1.00 85.00 176 SER A CA 1
ATOM 1354 C C . SER A 1 176 ? 9.990 6.620 -26.153 1.00 85.00 176 SER A C 1
ATOM 1356 O O . SER A 1 176 ? 9.901 7.674 -26.782 1.00 85.00 176 SER A O 1
ATOM 1358 N N . GLY A 1 177 ? 11.113 6.269 -25.515 1.00 83.88 177 GLY A N 1
ATOM 1359 C CA . GLY A 1 177 ? 12.311 7.109 -25.431 1.00 83.88 177 GLY A CA 1
ATOM 1360 C C . GLY A 1 177 ? 12.151 8.357 -24.554 1.00 83.88 177 GLY A C 1
ATOM 1361 O O . GLY A 1 177 ? 13.008 9.234 -24.585 1.00 83.88 177 GLY A O 1
ATOM 1362 N N . THR A 1 178 ? 11.068 8.460 -23.776 1.00 87.62 178 THR A N 1
ATOM 1363 C CA . THR A 1 178 ? 10.796 9.612 -22.900 1.00 87.62 178 THR A CA 1
ATOM 1364 C C . THR A 1 178 ? 11.723 9.651 -21.687 1.00 87.62 178 THR A C 1
ATOM 1366 O O . THR A 1 178 ? 12.027 10.733 -21.193 1.00 87.62 178 THR A O 1
ATOM 1369 N N . LYS A 1 179 ? 12.163 8.489 -21.196 1.00 84.62 179 LYS A N 1
ATOM 1370 C CA . LYS A 1 179 ? 13.128 8.373 -20.100 1.00 84.62 179 LYS A CA 1
ATOM 1371 C C . LYS A 1 179 ? 14.239 7.394 -20.458 1.00 84.62 179 LYS A C 1
ATOM 1373 O O . LYS A 1 179 ? 13.992 6.297 -20.960 1.00 84.62 179 LYS A O 1
ATOM 1378 N N . SER A 1 180 ? 15.465 7.761 -20.117 1.00 87.50 180 SER A N 1
ATOM 1379 C CA . SER A 1 180 ? 16.613 6.860 -20.128 1.00 87.50 180 SER A CA 1
ATOM 1380 C C . SER A 1 180 ? 16.481 5.768 -19.060 1.00 87.50 180 SER A C 1
ATOM 1382 O O . SER A 1 180 ? 15.668 5.842 -18.132 1.00 87.50 180 SER A O 1
ATOM 1384 N N . ARG A 1 181 ? 17.327 4.736 -19.164 1.00 83.19 181 ARG A N 1
ATOM 1385 C CA . ARG A 1 181 ? 17.438 3.688 -18.138 1.00 83.19 181 ARG A CA 1
ATOM 1386 C C . ARG A 1 181 ? 17.711 4.288 -16.759 1.00 83.19 181 ARG A C 1
ATOM 1388 O O . ARG A 1 181 ? 17.092 3.856 -15.788 1.00 83.19 181 ARG A O 1
ATOM 1395 N N . ASP A 1 182 ? 18.634 5.241 -16.687 1.00 82.94 182 ASP A N 1
ATOM 1396 C CA . ASP A 1 182 ? 19.094 5.804 -15.420 1.00 82.94 182 ASP A CA 1
ATOM 1397 C C . ASP A 1 182 ? 18.018 6.695 -14.797 1.00 82.94 182 ASP A C 1
ATOM 1399 O O . ASP A 1 182 ? 17.784 6.608 -13.598 1.00 82.94 182 ASP A O 1
ATOM 1403 N N . GLU A 1 183 ? 17.268 7.453 -15.601 1.00 84.19 183 GLU A N 1
ATOM 1404 C CA . GLU A 1 183 ? 16.120 8.239 -15.125 1.00 84.19 183 GLU A CA 1
ATOM 1405 C C . GLU A 1 183 ? 14.964 7.360 -14.646 1.00 84.19 183 GLU A C 1
ATOM 1407 O O . GLU A 1 183 ? 14.297 7.693 -13.663 1.00 84.19 183 GLU A O 1
ATOM 1412 N N . LEU A 1 184 ? 14.712 6.230 -15.313 1.00 81.31 184 LEU A N 1
ATOM 1413 C CA . LEU A 1 184 ? 13.711 5.260 -14.870 1.00 81.31 184 LEU A CA 1
ATOM 1414 C C . LEU A 1 184 ? 14.113 4.594 -13.568 1.00 81.31 184 LEU A C 1
ATOM 1416 O O . LEU A 1 184 ? 13.291 4.496 -12.660 1.00 81.31 184 LEU A O 1
ATOM 1420 N N . LEU A 1 185 ? 15.371 4.170 -13.468 1.00 77.44 185 LEU A N 1
ATOM 1421 C CA . LEU A 1 185 ? 15.885 3.576 -12.249 1.00 77.44 185 LEU A CA 1
ATOM 1422 C C . LEU A 1 185 ? 15.879 4.606 -11.119 1.00 77.44 185 LEU A C 1
ATOM 1424 O O . LEU A 1 185 ? 15.366 4.305 -10.054 1.00 77.44 185 LEU A O 1
ATOM 1428 N N . ALA A 1 186 ? 16.328 5.839 -11.355 1.00 77.50 186 ALA A N 1
ATOM 1429 C CA . ALA A 1 186 ? 16.280 6.920 -10.374 1.00 77.50 186 ALA A CA 1
ATOM 1430 C C . ALA A 1 186 ? 14.841 7.243 -9.940 1.00 77.50 186 ALA A C 1
ATOM 1432 O O . ALA A 1 186 ? 14.576 7.343 -8.745 1.00 77.50 186 ALA A O 1
ATOM 1433 N N . SER A 1 187 ? 13.888 7.321 -10.878 1.00 78.38 187 SER A N 1
ATOM 1434 C CA . SER A 1 187 ? 12.459 7.511 -10.570 1.00 78.38 187 SER A CA 1
ATOM 1435 C C . SER A 1 187 ? 11.904 6.353 -9.734 1.00 78.38 187 SER A C 1
ATOM 1437 O O . SER A 1 187 ? 11.130 6.565 -8.802 1.00 78.38 187 SER A O 1
ATOM 1439 N N . PHE A 1 188 ? 12.305 5.122 -10.055 1.00 76.62 188 PHE A N 1
ATOM 1440 C CA . PHE A 1 188 ? 11.917 3.909 -9.341 1.00 76.62 188 PHE A CA 1
ATOM 1441 C C . PHE A 1 188 ? 12.589 3.799 -7.966 1.00 76.62 188 PHE A C 1
ATOM 1443 O O . PHE A 1 188 ? 12.004 3.271 -7.032 1.00 76.62 188 PHE A O 1
ATOM 1450 N N . LEU A 1 189 ? 13.794 4.329 -7.804 1.00 73.44 189 LEU A N 1
ATOM 1451 C CA . LEU A 1 189 ? 14.505 4.383 -6.532 1.00 73.44 189 LEU A CA 1
ATOM 1452 C C . LEU A 1 189 ? 13.920 5.458 -5.613 1.00 73.44 189 LEU A C 1
ATOM 1454 O O . LEU A 1 189 ? 13.634 5.182 -4.450 1.00 73.44 189 LEU A O 1
ATOM 1458 N N . ALA A 1 190 ? 13.655 6.647 -6.159 1.00 76.75 190 ALA A N 1
ATOM 1459 C CA . ALA A 1 190 ? 12.895 7.704 -5.493 1.00 76.75 190 ALA A CA 1
ATOM 1460 C C . ALA A 1 190 ? 11.478 7.224 -5.136 1.00 76.75 190 ALA A C 1
ATOM 1462 O O . ALA A 1 190 ? 10.985 7.508 -4.057 1.00 76.75 190 ALA A O 1
ATOM 1463 N N . THR A 1 191 ? 10.899 6.392 -6.008 1.00 78.00 191 THR A N 1
ATOM 1464 C CA . THR A 1 191 ? 9.925 5.328 -5.722 1.00 78.00 191 THR A CA 1
ATOM 1465 C C . THR A 1 191 ? 9.889 4.819 -4.294 1.00 78.00 191 THR A C 1
ATOM 1467 O O . THR A 1 191 ? 9.045 5.168 -3.479 1.00 78.00 191 THR A O 1
ATOM 1470 N N . PHE A 1 192 ? 10.843 3.936 -4.014 1.00 70.69 192 PHE A N 1
ATOM 1471 C CA . PHE A 1 192 ? 10.897 3.148 -2.797 1.00 70.69 192 PHE A CA 1
ATOM 1472 C C . PHE A 1 192 ? 11.520 3.895 -1.625 1.00 70.69 192 PHE A C 1
ATOM 1474 O O . PHE A 1 192 ? 11.172 3.531 -0.508 1.00 70.69 192 PHE A O 1
ATOM 1481 N N . GLU A 1 193 ? 12.232 5.009 -1.861 1.00 66.69 193 GLU A N 1
ATOM 1482 C CA . GLU A 1 193 ? 12.950 5.817 -0.856 1.00 66.69 193 GLU A CA 1
ATOM 1483 C C . GLU A 1 193 ? 13.677 4.879 0.114 1.00 66.69 193 GLU A C 1
ATOM 1485 O O . GLU A 1 193 ? 13.069 4.471 1.103 1.00 66.69 193 GLU A O 1
ATOM 1490 N N . PRO A 1 194 ? 14.913 4.441 -0.167 1.00 58.31 194 PRO A N 1
ATOM 1491 C CA . PRO A 1 194 ? 15.576 3.487 0.715 1.00 58.31 194 PRO A CA 1
ATOM 1492 C C . PRO A 1 194 ? 15.575 3.997 2.159 1.00 58.31 194 PRO A C 1
ATOM 1494 O O . PRO A 1 194 ? 15.738 5.196 2.395 1.00 58.31 194 PRO A O 1
ATOM 1497 N N . ASP A 1 195 ? 15.381 3.085 3.112 1.00 60.06 195 ASP A N 1
ATOM 1498 C CA . ASP A 1 195 ? 15.710 3.361 4.513 1.00 60.06 195 ASP A CA 1
ATOM 1499 C C . ASP A 1 195 ? 17.179 3.842 4.597 1.00 60.06 195 ASP A C 1
ATOM 1501 O O . ASP A 1 195 ? 17.943 3.570 3.660 1.00 60.06 195 ASP A O 1
ATOM 1505 N N . PRO A 1 196 ? 17.641 4.517 5.668 1.00 59.75 196 PRO A N 1
ATOM 1506 C CA . PRO A 1 196 ? 19.060 4.853 5.818 1.00 59.75 196 PRO A CA 1
ATOM 1507 C C . PRO A 1 196 ? 19.988 3.644 5.597 1.00 59.75 196 PRO A C 1
ATOM 1509 O O . PRO A 1 196 ? 21.093 3.800 5.083 1.00 59.75 196 PRO A O 1
ATOM 1512 N N . ASP A 1 197 ? 19.489 2.437 5.883 1.00 62.53 197 ASP A N 1
ATOM 1513 C CA . ASP A 1 197 ? 20.182 1.157 5.711 1.00 62.53 197 ASP A CA 1
ATOM 1514 C C . ASP A 1 197 ? 20.087 0.560 4.286 1.00 62.53 197 ASP A C 1
ATOM 1516 O O . ASP A 1 197 ? 20.554 -0.554 4.024 1.00 62.53 197 ASP A O 1
ATOM 1520 N N . GLY A 1 198 ? 19.467 1.263 3.332 1.00 76.00 198 GLY A N 1
ATOM 1521 C CA . GLY A 1 198 ? 19.361 0.825 1.938 1.00 76.00 198 GLY A CA 1
ATOM 1522 C C . GLY A 1 198 ? 18.401 -0.347 1.714 1.00 76.00 198 GLY A C 1
ATOM 1523 O O . GLY A 1 198 ? 18.514 -1.040 0.700 1.00 76.00 198 GLY A O 1
ATOM 1524 N N . GLN A 1 199 ? 17.490 -0.596 2.656 1.00 82.50 199 GLN A N 1
ATOM 1525 C CA . GLN A 1 199 ? 16.591 -1.749 2.664 1.00 82.50 199 GLN A CA 1
ATOM 1526 C C . GLN A 1 199 ? 15.154 -1.370 2.290 1.00 82.50 199 GLN A C 1
ATOM 1528 O O . GLN A 1 199 ? 14.715 -0.240 2.503 1.00 82.50 199 GLN A O 1
ATOM 1533 N N . VAL A 1 200 ? 14.418 -2.344 1.753 1.00 85.62 200 VAL A N 1
ATOM 1534 C CA . VAL A 1 200 ? 12.969 -2.266 1.521 1.00 85.62 200 VAL A CA 1
ATOM 1535 C C . VAL A 1 200 ? 12.303 -3.452 2.202 1.00 85.62 200 VAL A C 1
ATOM 1537 O O . VAL A 1 200 ? 12.706 -4.596 1.980 1.00 85.62 200 VAL A O 1
ATOM 1540 N N . LEU A 1 201 ? 11.286 -3.197 3.022 1.00 86.88 201 LEU A N 1
ATOM 1541 C CA . LEU A 1 201 ? 10.530 -4.238 3.719 1.00 86.88 201 LEU A CA 1
ATOM 1542 C C . LEU A 1 201 ? 9.529 -4.909 2.770 1.00 86.88 201 LEU A C 1
ATOM 1544 O O . LEU A 1 201 ? 8.911 -4.252 1.930 1.00 86.88 201 LEU A O 1
ATOM 1548 N N . ASN A 1 202 ? 9.283 -6.209 2.956 1.00 88.12 202 ASN A N 1
ATOM 1549 C CA . ASN A 1 202 ? 8.260 -6.930 2.190 1.00 88.12 202 ASN A CA 1
ATOM 1550 C C . ASN A 1 202 ? 6.888 -6.241 2.269 1.00 88.12 202 ASN A C 1
ATOM 1552 O O . ASN A 1 202 ? 6.235 -6.045 1.247 1.00 88.12 202 ASN A O 1
ATOM 1556 N N . ILE A 1 203 ? 6.483 -5.805 3.464 1.00 88.75 203 ILE A N 1
ATOM 1557 C CA . ILE A 1 203 ? 5.193 -5.141 3.663 1.00 88.75 203 ILE A CA 1
ATOM 1558 C C . ILE A 1 203 ? 5.116 -3.771 2.967 1.00 88.75 203 ILE A C 1
ATOM 1560 O O . ILE A 1 203 ? 4.057 -3.415 2.457 1.00 88.75 203 ILE A O 1
ATOM 1564 N N . GLU A 1 204 ? 6.225 -3.031 2.852 1.00 89.50 204 GLU A N 1
ATOM 1565 C CA . GLU A 1 204 ? 6.277 -1.787 2.066 1.00 89.50 204 GLU A CA 1
ATOM 1566 C C . GLU A 1 204 ? 6.094 -2.079 0.573 1.00 89.50 204 GLU A C 1
ATOM 1568 O O . GLU A 1 204 ? 5.372 -1.368 -0.129 1.00 89.50 204 GLU A O 1
ATOM 1573 N N . PHE A 1 205 ? 6.720 -3.154 0.088 1.00 90.00 205 PHE A N 1
ATOM 1574 C CA . PHE A 1 205 ? 6.595 -3.604 -1.293 1.00 90.00 205 PHE A CA 1
ATOM 1575 C C . PHE A 1 205 ? 5.165 -4.055 -1.614 1.00 90.00 205 PHE A C 1
ATOM 1577 O O . PHE A 1 205 ? 4.591 -3.636 -2.622 1.00 90.00 205 PHE A O 1
ATOM 1584 N N . VAL A 1 206 ? 4.553 -4.839 -0.722 1.00 91.94 206 VAL A N 1
ATOM 1585 C CA . VAL A 1 206 ? 3.148 -5.254 -0.825 1.00 91.94 206 VAL A CA 1
ATOM 1586 C C . VAL A 1 206 ? 2.219 -4.043 -0.785 1.00 91.94 206 VAL A C 1
ATOM 1588 O O . VAL A 1 206 ? 1.334 -3.951 -1.629 1.00 91.94 206 VAL A O 1
ATOM 1591 N N . ALA A 1 207 ? 2.441 -3.080 0.112 1.00 92.19 207 ALA A N 1
ATOM 1592 C CA . ALA A 1 207 ? 1.652 -1.851 0.197 1.00 92.19 207 ALA A CA 1
ATOM 1593 C C . ALA A 1 207 ? 1.714 -1.013 -1.088 1.00 92.19 207 ALA A C 1
ATOM 1595 O O . ALA A 1 207 ? 0.688 -0.529 -1.572 1.00 92.19 207 ALA A O 1
ATOM 1596 N N . PHE A 1 208 ? 2.901 -0.881 -1.685 1.00 91.88 208 PHE A N 1
ATOM 1597 C CA . PHE A 1 208 ? 3.057 -0.196 -2.966 1.00 91.88 208 PHE A CA 1
ATOM 1598 C C . PHE A 1 208 ? 2.261 -0.891 -4.082 1.00 91.88 208 PHE A C 1
ATOM 1600 O O . PHE A 1 208 ? 1.522 -0.242 -4.828 1.00 91.88 208 PHE A O 1
ATOM 1607 N N . TYR A 1 209 ? 2.349 -2.221 -4.178 1.00 93.00 209 TYR A N 1
ATOM 1608 C CA . TYR A 1 209 ? 1.589 -2.979 -5.173 1.00 93.00 209 TYR A CA 1
ATOM 1609 C C . TYR A 1 209 ? 0.098 -3.093 -4.855 1.00 93.00 209 TYR A C 1
ATOM 1611 O O . TYR A 1 209 ? -0.689 -3.243 -5.788 1.00 93.00 209 TYR A O 1
ATOM 1619 N N . ALA A 1 210 ? -0.314 -2.955 -3.595 1.00 93.56 210 ALA A N 1
ATOM 1620 C CA . ALA A 1 210 ? -1.712 -2.826 -3.209 1.00 93.56 210 ALA A CA 1
ATOM 1621 C C . ALA A 1 210 ? -2.308 -1.538 -3.783 1.00 93.56 210 ALA A C 1
ATOM 1623 O O . ALA A 1 210 ? -3.325 -1.596 -4.470 1.00 93.56 210 ALA A O 1
ATOM 1624 N N . ALA A 1 211 ? -1.621 -0.401 -3.629 1.00 91.94 211 ALA A N 1
ATOM 1625 C CA . ALA A 1 211 ? -2.028 0.857 -4.251 1.00 91.94 211 ALA A CA 1
ATOM 1626 C C . ALA A 1 211 ? -2.021 0.778 -5.788 1.00 91.94 211 ALA A C 1
ATOM 1628 O O . ALA A 1 211 ? -2.986 1.177 -6.436 1.00 91.94 211 ALA A O 1
ATOM 1629 N N . LYS A 1 212 ? -0.977 0.192 -6.389 1.00 90.75 212 LYS A N 1
ATOM 1630 C CA . LYS A 1 212 ? -0.902 0.010 -7.849 1.00 90.75 212 LYS A CA 1
ATOM 1631 C C . LYS A 1 212 ? -1.990 -0.926 -8.380 1.00 90.75 212 LYS A C 1
ATOM 1633 O O . LYS A 1 212 ? -2.519 -0.706 -9.463 1.00 90.75 212 LYS A O 1
ATOM 1638 N N . SER A 1 213 ? -2.344 -1.957 -7.615 1.00 92.88 213 SER A N 1
ATOM 1639 C CA . SER A 1 213 ? -3.410 -2.907 -7.938 1.00 92.88 213 SER A CA 1
ATOM 1640 C C . SER A 1 213 ? -4.761 -2.212 -8.089 1.00 92.88 213 SER A C 1
ATOM 1642 O O . SER A 1 213 ? -5.523 -2.602 -8.971 1.00 92.88 213 SER A O 1
ATOM 1644 N N . VAL A 1 214 ? -5.029 -1.158 -7.306 1.00 91.94 214 VAL A N 1
ATOM 1645 C CA . VAL A 1 214 ? -6.241 -0.333 -7.441 1.00 91.94 214 VAL A CA 1
ATOM 1646 C C . VAL A 1 214 ? -6.355 0.224 -8.858 1.00 91.94 214 VAL A C 1
ATOM 1648 O O . VAL A 1 214 ? -7.423 0.160 -9.438 1.00 91.94 214 VAL A O 1
ATOM 1651 N N . ALA A 1 215 ? -5.262 0.681 -9.475 1.00 90.00 215 ALA A N 1
ATOM 1652 C CA . ALA A 1 215 ? -5.279 1.215 -10.840 1.00 90.00 215 ALA A CA 1
ATOM 1653 C C . ALA A 1 215 ? -5.472 0.153 -11.940 1.00 90.00 215 ALA A C 1
ATOM 1655 O O . ALA A 1 215 ? -5.677 0.517 -13.101 1.00 90.00 215 ALA A O 1
ATOM 1656 N N . VAL A 1 216 ? -5.368 -1.141 -11.606 1.00 90.19 216 VAL A N 1
ATOM 1657 C CA . VAL A 1 216 ? -5.345 -2.243 -12.575 1.00 90.19 216 VAL A CA 1
ATOM 1658 C C . VAL A 1 216 ? -6.626 -3.089 -12.471 1.00 90.19 216 VAL A C 1
ATOM 1660 O O . VAL A 1 216 ? -6.806 -3.835 -11.504 1.00 90.19 216 VAL A O 1
ATOM 1663 N N . PRO A 1 217 ? -7.498 -3.053 -13.492 1.00 86.56 217 PRO A N 1
ATOM 1664 C CA . PRO A 1 217 ? -8.860 -3.581 -13.403 1.00 86.56 217 PRO A CA 1
ATOM 1665 C C . PRO A 1 217 ? -8.937 -5.110 -13.422 1.00 86.56 217 PRO A C 1
ATOM 1667 O O . PRO A 1 217 ? -9.760 -5.699 -12.726 1.00 86.56 217 PRO A O 1
ATOM 1670 N N . THR A 1 218 ? -8.061 -5.783 -14.174 1.00 89.25 218 THR A N 1
ATOM 1671 C CA . THR A 1 218 ? -8.092 -7.253 -14.307 1.00 89.25 218 THR A CA 1
ATOM 1672 C C . THR A 1 218 ? -6.858 -7.908 -13.712 1.00 89.25 218 THR A C 1
ATOM 1674 O O . THR A 1 218 ? -5.756 -7.361 -13.777 1.00 89.25 218 THR A O 1
ATOM 1677 N N . ASP A 1 219 ? -7.037 -9.117 -13.188 1.00 91.69 219 ASP A N 1
ATOM 1678 C CA . ASP A 1 219 ? -5.942 -9.898 -12.612 1.00 91.69 219 ASP A CA 1
ATOM 1679 C C . ASP A 1 219 ? -4.929 -10.325 -13.692 1.00 91.69 219 ASP A C 1
ATOM 1681 O O . ASP A 1 219 ? -3.732 -10.318 -13.427 1.00 91.69 219 ASP A O 1
ATOM 1685 N N . LEU A 1 220 ? -5.385 -10.561 -14.932 1.00 90.44 220 LEU A N 1
ATOM 1686 C CA . LEU A 1 220 ? -4.522 -10.855 -16.084 1.00 90.44 220 LEU A CA 1
ATOM 1687 C C . LEU A 1 220 ? -3.578 -9.691 -16.427 1.00 90.44 220 LEU A C 1
ATOM 1689 O O . LEU A 1 220 ? -2.385 -9.903 -16.627 1.00 90.44 220 LEU A O 1
ATOM 1693 N N . HIS A 1 221 ? -4.091 -8.456 -16.466 1.00 89.94 221 HIS A N 1
ATOM 1694 C CA . HIS A 1 221 ? -3.250 -7.277 -16.706 1.00 89.94 221 HIS A CA 1
ATOM 1695 C C . HIS A 1 221 ? -2.246 -7.059 -15.569 1.00 89.94 221 HIS A C 1
ATOM 1697 O O . HIS A 1 221 ? -1.099 -6.703 -15.830 1.00 89.94 221 HIS A O 1
ATOM 1703 N N . PHE A 1 222 ? -2.661 -7.276 -14.315 1.00 91.94 222 PHE A N 1
ATOM 1704 C CA . PHE A 1 222 ? -1.765 -7.151 -13.165 1.00 91.94 222 PHE A CA 1
ATOM 1705 C C . PHE A 1 222 ? -0.642 -8.193 -13.221 1.00 91.94 222 PHE A C 1
ATOM 1707 O O . PHE A 1 222 ? 0.520 -7.838 -13.031 1.00 91.94 222 PHE A O 1
ATOM 1714 N N . ASP A 1 223 ? -0.979 -9.444 -13.541 1.00 92.00 223 ASP A N 1
ATOM 1715 C CA . ASP A 1 223 ? -0.014 -10.532 -13.702 1.00 92.00 223 ASP A CA 1
ATOM 1716 C C . ASP A 1 223 ? 1.000 -10.228 -14.807 1.00 92.00 223 ASP A C 1
ATOM 1718 O O . ASP A 1 223 ? 2.203 -10.154 -14.556 1.00 92.00 223 ASP A O 1
ATOM 1722 N N . TRP A 1 224 ? 0.512 -9.915 -16.010 1.00 89.25 224 TRP A N 1
ATOM 1723 C CA . TRP A 1 224 ? 1.351 -9.531 -17.145 1.00 89.25 224 TRP A CA 1
ATOM 1724 C C . TRP A 1 224 ? 2.282 -8.355 -16.816 1.00 89.25 224 TRP A C 1
ATOM 1726 O O . TRP A 1 224 ? 3.472 -8.388 -17.137 1.00 89.25 224 TRP A O 1
ATOM 1736 N N . MET A 1 225 ? 1.767 -7.331 -16.126 1.00 88.56 225 MET A N 1
ATOM 1737 C CA . MET A 1 225 ? 2.550 -6.168 -15.708 1.00 88.56 225 MET A CA 1
ATOM 1738 C C . MET A 1 225 ? 3.684 -6.558 -14.752 1.00 88.56 225 MET A C 1
ATOM 1740 O O . MET A 1 225 ? 4.818 -6.117 -14.951 1.00 88.56 225 MET A O 1
ATOM 1744 N N . LEU A 1 226 ? 3.406 -7.364 -13.719 1.00 90.25 226 LEU A N 1
ATOM 1745 C CA . LEU A 1 226 ? 4.425 -7.792 -12.754 1.00 90.25 226 LEU A CA 1
ATOM 1746 C C . LEU A 1 226 ? 5.478 -8.684 -13.410 1.00 90.25 226 LEU A C 1
ATOM 1748 O O . LEU A 1 226 ? 6.672 -8.447 -13.223 1.00 90.25 226 LEU A O 1
ATOM 1752 N N . ARG A 1 227 ? 5.048 -9.653 -14.223 1.00 89.69 227 ARG A N 1
ATOM 1753 C CA . ARG A 1 227 ? 5.932 -10.553 -14.974 1.00 89.69 227 ARG A CA 1
ATOM 1754 C C . ARG A 1 227 ? 6.901 -9.802 -15.865 1.00 89.69 227 ARG A C 1
ATOM 1756 O O . ARG A 1 227 ? 8.115 -10.000 -15.786 1.00 89.69 227 ARG A O 1
ATOM 1763 N N . ASN A 1 228 ? 6.392 -8.837 -16.622 1.00 86.50 228 ASN A N 1
ATOM 1764 C CA . ASN A 1 228 ? 7.230 -8.014 -17.483 1.00 86.50 228 ASN A CA 1
ATOM 1765 C C . ASN A 1 228 ? 8.191 -7.121 -16.702 1.00 86.50 228 ASN A C 1
ATOM 1767 O O . ASN A 1 228 ? 9.348 -6.982 -17.109 1.00 86.50 228 ASN A O 1
ATOM 1771 N N . GLN A 1 229 ? 7.738 -6.537 -15.590 1.00 86.06 229 GLN A N 1
ATOM 1772 C CA . GLN A 1 229 ? 8.538 -5.635 -14.763 1.00 86.06 229 GLN A CA 1
ATOM 1773 C C . GLN A 1 229 ? 9.665 -6.363 -14.010 1.00 86.06 229 GLN A C 1
ATOM 1775 O O . GLN A 1 229 ? 10.744 -5.791 -13.855 1.00 86.06 229 GLN A O 1
ATOM 1780 N N . TRP A 1 230 ? 9.455 -7.621 -13.609 1.00 86.69 230 TRP A N 1
ATOM 1781 C CA . TRP A 1 230 ? 10.374 -8.382 -12.744 1.00 86.69 230 TRP A CA 1
ATOM 1782 C C . TRP A 1 230 ? 10.996 -9.626 -13.387 1.00 86.69 230 TRP A C 1
ATOM 1784 O O . TRP A 1 230 ? 11.730 -10.372 -12.732 1.00 86.69 230 TRP A O 1
ATOM 1794 N N . LYS A 1 231 ? 10.744 -9.838 -14.683 1.00 82.69 231 LYS A N 1
ATOM 1795 C CA . LYS A 1 231 ? 11.250 -10.977 -15.465 1.00 82.69 231 LYS A CA 1
ATOM 1796 C C . LYS A 1 231 ? 10.882 -12.323 -14.826 1.00 82.69 231 LYS A C 1
ATOM 1798 O O . LYS A 1 231 ? 11.754 -13.187 -14.703 1.00 82.69 231 LYS A O 1
ATOM 1803 N N . ILE A 1 232 ? 9.647 -12.466 -14.343 1.00 77.00 232 ILE A N 1
ATOM 1804 C CA . ILE A 1 232 ? 9.088 -13.723 -13.802 1.00 77.00 232 ILE A CA 1
ATOM 1805 C C . ILE A 1 232 ? 8.024 -14.298 -14.732 1.00 77.00 232 ILE A C 1
ATOM 1807 O O . ILE A 1 232 ? 7.506 -13.538 -15.573 1.00 77.00 232 ILE A O 1
#

InterPro domains:
  IPR011992 EF-hand domain pair [SSF47473] (69-230)
  IPR051581 Calcium-Binding Signalling family [PTHR34524] (51-232)

Radius of gyration: 21.17 Å; chains: 1; bounding box: 83×43×48 Å

pLDDT: mean 82.42, std 16.61, range [26.95, 96.69]

Organism: Globodera pallida (NCBI:txid36090)

Secondary structure (DSSP, 8-state):
---------------------GGG--TTSPPPPHHHHHHHHHHHHTT--SHHHHHHHHHHHH-TTHHHHHHHHHHHT--SEE-HHHHHHHHHT-TTS---HHHHHHHHHHHHHHH-SSEEHHHHHHHHSPP--HHHHHHHHHHHHHTTPPTTS--EEEHHHHHHH--GGG-HHHHTTSS-HHHHHHHHHHHH---TTSEEEHHHHHHHHHHHHHT---HHHHHHHHHHHHT-

Sequence (232 aa):
MPSGNAIVNSSACFQPVAQLSILNICPSAPVLSDELLRRKAAKEAEKCEDPLECVRLRCLAAGMATGKKLVRLFYSTKKETMDPDEFVQTLCTFSPISVSESEGRQIFDKLSVKHGNPVVVTKMVEELMPPLKAQRRALVEEVFRKMGSPKDTVSSVPLSALCALFNHRRQPEFESGTKSRDELLASFLATFEPDPDGQVLNIEFVAFYAAKSVAVPTDLHFDWMLRNQWKI